Protein AF-A0A0F9XS37-F1 (afdb_monomer)

Structure (mmCIF, N/CA/C/O backbone):
data_AF-A0A0F9XS37-F1
#
_entry.id   AF-A0A0F9XS37-F1
#
loop_
_atom_site.group_PDB
_atom_site.id
_atom_site.type_symbol
_atom_site.label_atom_id
_atom_site.label_alt_id
_atom_site.label_comp_id
_atom_site.label_asym_id
_atom_site.label_entity_id
_atom_site.label_seq_id
_atom_site.pdbx_PDB_ins_code
_atom_site.Cartn_x
_atom_site.Cartn_y
_atom_site.Cartn_z
_atom_site.occupancy
_atom_site.B_iso_or_equiv
_atom_site.auth_seq_id
_atom_site.auth_comp_id
_atom_site.auth_asym_id
_atom_site.auth_atom_id
_atom_site.pdbx_PDB_model_num
ATOM 1 N N . MET A 1 1 ? 3.267 16.036 19.646 1.00 38.34 1 MET A N 1
ATOM 2 C CA . MET A 1 1 ? 2.159 15.402 20.400 1.00 38.34 1 MET A CA 1
ATOM 3 C C . MET A 1 1 ? 0.759 15.553 19.759 1.00 38.34 1 MET A C 1
ATOM 5 O O . MET A 1 1 ? -0.202 15.099 20.354 1.00 38.34 1 MET A O 1
ATOM 9 N N . GLY A 1 2 ? 0.584 16.111 18.543 1.00 35.53 2 GLY A N 1
ATOM 10 C CA . GLY A 1 2 ? -0.764 16.444 18.017 1.00 35.53 2 GLY A CA 1
ATOM 11 C C . GLY A 1 2 ? -1.475 15.431 17.095 1.00 35.53 2 GLY A C 1
ATOM 12 O O . GLY A 1 2 ? -2.675 15.562 16.859 1.00 35.53 2 GLY A O 1
ATOM 13 N N . VAL A 1 3 ? -0.784 14.423 16.550 1.00 45.16 3 VAL A N 1
ATOM 14 C CA . VAL A 1 3 ? -1.334 13.601 15.444 1.00 45.16 3 VAL A CA 1
ATOM 15 C C . VAL A 1 3 ? -2.167 12.414 15.939 1.00 45.16 3 VAL A C 1
ATOM 17 O O . VAL A 1 3 ? -3.213 12.127 15.367 1.00 45.16 3 VAL A O 1
ATOM 20 N N . PHE A 1 4 ? -1.775 11.783 17.049 1.00 41.78 4 PHE A N 1
ATOM 21 C CA . PHE A 1 4 ? -2.550 10.701 17.670 1.00 41.78 4 PHE A CA 1
ATOM 22 C C . PHE A 1 4 ? -3.883 11.214 18.226 1.00 41.78 4 PHE A C 1
ATOM 24 O O . PHE A 1 4 ? -4.918 10.607 17.989 1.00 41.78 4 PHE A O 1
ATOM 31 N N . GLN A 1 5 ? -3.890 12.401 18.847 1.00 48.78 5 GLN A N 1
ATOM 32 C CA . GLN A 1 5 ? -5.124 13.090 19.236 1.00 48.78 5 GLN A CA 1
ATOM 33 C C . GLN A 1 5 ? -5.998 13.481 18.040 1.00 48.78 5 GLN A C 1
ATOM 35 O O . GLN A 1 5 ? -7.218 13.515 18.186 1.00 48.78 5 GLN A O 1
ATOM 40 N N . SER A 1 6 ? -5.405 13.791 16.882 1.00 50.59 6 SER A N 1
ATOM 41 C CA . SER A 1 6 ? -6.156 14.110 15.660 1.00 50.59 6 SER A CA 1
ATOM 42 C C . SER A 1 6 ? -6.779 12.852 15.052 1.00 50.59 6 SER A C 1
ATOM 44 O O . SER A 1 6 ? -7.965 12.869 14.738 1.00 50.59 6 SER A O 1
ATOM 46 N N . CYS A 1 7 ? -6.041 11.734 15.015 1.00 44.94 7 CYS A N 1
ATOM 47 C CA . CYS A 1 7 ? -6.590 10.417 14.688 1.00 44.94 7 CYS A CA 1
ATOM 48 C C . CYS A 1 7 ? -7.682 10.009 15.686 1.00 44.94 7 CYS A C 1
ATOM 50 O O . CYS A 1 7 ? -8.782 9.704 15.264 1.00 44.94 7 CYS A O 1
ATOM 52 N N . LEU A 1 8 ? -7.461 10.092 17.001 1.00 50.53 8 LEU A N 1
ATOM 53 C CA . LEU A 1 8 ? -8.461 9.745 18.023 1.00 50.53 8 LEU A CA 1
ATOM 54 C C . LEU A 1 8 ? -9.702 10.654 17.994 1.00 50.53 8 LEU A C 1
ATOM 56 O O . LEU A 1 8 ? -10.812 10.180 18.233 1.00 50.53 8 LEU A O 1
ATOM 60 N N . ARG A 1 9 ? -9.556 11.949 17.680 1.00 52.59 9 ARG A N 1
ATOM 61 C CA . ARG A 1 9 ? -10.698 12.858 17.463 1.00 52.59 9 ARG A CA 1
ATOM 62 C C . ARG A 1 9 ? -11.466 12.518 16.188 1.00 52.59 9 ARG A C 1
ATOM 64 O O . ARG A 1 9 ? -12.693 12.565 16.208 1.00 52.59 9 ARG A O 1
ATOM 71 N N . TYR A 1 10 ? -10.767 12.156 15.117 1.00 47.97 10 TYR A N 1
ATOM 72 C CA . TYR A 1 10 ? -11.376 11.687 13.874 1.00 47.97 10 TYR A CA 1
ATOM 73 C C . TYR A 1 10 ? -12.087 10.333 14.069 1.00 47.97 10 TYR A C 1
ATOM 75 O O . TYR A 1 10 ? -13.234 10.186 13.663 1.00 47.97 10 TYR A O 1
ATOM 83 N N . LEU A 1 11 ? -11.487 9.407 14.826 1.00 49.97 11 LEU A N 1
ATOM 84 C CA . LEU A 1 11 ? -12.071 8.125 15.243 1.00 49.97 11 LEU A CA 1
ATOM 85 C C . LEU A 1 11 ? -13.338 8.309 16.084 1.00 49.97 11 LEU A C 1
ATOM 87 O O . LEU A 1 11 ? -14.344 7.651 15.837 1.00 49.97 11 LEU A O 1
ATOM 91 N N . ARG A 1 12 ? -13.332 9.257 17.033 1.00 53.41 12 ARG A N 1
ATOM 92 C CA . ARG A 1 12 ? -14.534 9.622 17.801 1.00 53.41 12 ARG A CA 1
ATOM 93 C C . ARG A 1 12 ? -15.651 10.207 16.935 1.00 53.41 12 ARG A C 1
ATOM 95 O O . ARG A 1 12 ? -16.796 10.086 17.341 1.00 53.41 12 ARG A O 1
ATOM 102 N N . ARG A 1 13 ? -15.344 10.838 15.794 1.00 52.34 13 ARG A N 1
ATOM 103 C CA . ARG A 1 13 ? -16.352 11.360 14.852 1.00 52.34 13 ARG A CA 1
ATOM 104 C C . ARG A 1 13 ? -16.880 10.281 13.907 1.00 52.34 13 ARG A C 1
ATOM 106 O O . ARG A 1 13 ? -18.086 10.196 13.732 1.00 52.34 13 ARG A O 1
ATOM 113 N N . LEU A 1 14 ? -16.006 9.438 13.354 1.00 46.34 14 LEU A N 1
ATOM 114 C CA . LEU A 1 14 ? -16.403 8.347 12.453 1.00 46.34 14 LEU A CA 1
ATOM 115 C C . LEU A 1 14 ? -17.244 7.269 13.146 1.00 46.34 14 LEU A C 1
ATOM 117 O O . LEU A 1 14 ? -18.126 6.694 12.523 1.00 46.34 14 LEU A O 1
ATOM 121 N N . LEU A 1 15 ? -16.983 7.004 14.428 1.00 48.31 15 LEU A N 1
ATOM 122 C CA . LEU A 1 15 ? -17.677 5.967 15.203 1.00 48.31 15 LEU A CA 1
ATOM 123 C C . LEU A 1 15 ? -18.696 6.547 16.200 1.00 48.31 15 LEU A C 1
ATOM 125 O O . LEU A 1 15 ? -19.290 5.804 16.973 1.00 48.31 15 LEU A O 1
ATOM 129 N N . GLY A 1 16 ? -18.867 7.875 16.228 1.00 41.34 16 GLY A N 1
ATOM 130 C CA . GLY A 1 16 ? -19.674 8.586 17.228 1.00 41.34 16 GLY A CA 1
ATOM 131 C C . GLY A 1 16 ? -20.974 9.213 16.729 1.00 41.34 16 GLY A C 1
ATOM 132 O O . GLY A 1 16 ? -21.721 9.715 17.562 1.00 41.34 16 GLY A O 1
ATOM 133 N N . ASN A 1 17 ? -21.275 9.169 15.428 1.00 42.25 17 ASN A N 1
ATOM 134 C CA . ASN A 1 17 ? -22.532 9.689 14.871 1.00 42.25 17 ASN A CA 1
ATOM 135 C C . ASN A 1 17 ? -23.600 8.588 14.747 1.00 42.25 17 ASN A C 1
ATOM 137 O O . ASN A 1 17 ? -24.190 8.384 13.691 1.00 42.25 17 ASN A O 1
ATOM 141 N N . GLY A 1 18 ? -23.825 7.849 15.834 1.00 42.81 18 GLY A N 1
ATOM 142 C CA . GLY A 1 18 ? -25.088 7.143 16.019 1.00 42.81 18 GLY A CA 1
ATOM 143 C C . GLY A 1 18 ? -26.105 8.165 16.498 1.00 42.81 18 GLY A C 1
ATOM 144 O O . GLY A 1 18 ? -26.125 8.491 17.684 1.00 42.81 18 GLY A O 1
ATOM 145 N N . ASP A 1 19 ? -26.861 8.729 15.559 1.00 42.00 19 ASP A N 1
ATOM 146 C CA . ASP A 1 19 ? -27.941 9.663 15.839 1.00 42.00 19 ASP A CA 1
ATOM 147 C C . ASP A 1 19 ? -28.918 9.078 16.862 1.00 42.00 19 ASP A C 1
ATOM 149 O O . ASP A 1 19 ? -29.233 7.886 16.857 1.00 42.00 19 ASP A O 1
ATOM 153 N N . ASN A 1 20 ? -29.389 9.953 17.748 1.00 46.09 20 ASN A N 1
ATOM 154 C CA . ASN A 1 20 ? -30.433 9.688 18.726 1.00 46.09 20 ASN A CA 1
ATOM 155 C C . ASN A 1 20 ? -31.746 9.335 18.005 1.00 46.09 20 ASN A C 1
ATOM 157 O O . ASN A 1 20 ? -32.618 10.184 17.837 1.00 46.09 20 ASN A O 1
ATOM 161 N N . ALA A 1 21 ? -31.895 8.087 17.570 1.00 44.72 21 ALA A N 1
ATOM 162 C CA . ALA A 1 21 ? -33.174 7.546 17.146 1.00 44.72 21 ALA A CA 1
ATOM 163 C C . ALA A 1 21 ? -33.947 7.115 18.395 1.00 44.72 21 ALA A C 1
ATOM 165 O O . ALA A 1 21 ? -33.743 6.045 18.964 1.00 44.72 21 ALA A O 1
ATOM 166 N N . SER A 1 22 ? -34.831 8.000 18.837 1.00 63.38 22 SER A N 1
ATOM 167 C CA . SER A 1 22 ? -35.967 7.661 19.679 1.00 63.38 22 SER A CA 1
ATOM 168 C C . SER A 1 22 ? -36.797 6.569 19.000 1.00 63.38 22 SER A C 1
ATOM 170 O O . SER A 1 22 ? -37.423 6.838 17.978 1.00 63.38 22 SER A O 1
ATOM 172 N N . ASN A 1 23 ? -36.831 5.365 19.564 1.00 44.03 23 ASN A N 1
ATOM 173 C CA . ASN A 1 23 ? -38.051 4.567 19.586 1.00 44.03 23 ASN A CA 1
ATOM 174 C C . ASN A 1 23 ? -37.959 3.466 20.639 1.00 44.03 23 ASN A C 1
ATOM 176 O O . ASN A 1 23 ? -37.010 2.691 20.699 1.00 44.03 23 ASN A O 1
ATOM 180 N N . SER A 1 24 ? -38.975 3.470 21.489 1.00 56.69 24 SER A N 1
ATOM 181 C CA . SER A 1 24 ? -39.314 2.451 22.461 1.00 56.69 24 SER A CA 1
ATOM 182 C C . SER A 1 24 ? -39.563 1.121 21.760 1.00 56.69 24 SER A C 1
ATOM 184 O O . SER A 1 24 ? -40.621 0.932 21.168 1.00 56.69 24 SER A O 1
ATOM 186 N N . ASP A 1 25 ? -38.618 0.200 21.861 1.00 45.84 25 ASP A N 1
ATOM 187 C CA . ASP A 1 25 ? -38.928 -1.217 21.764 1.00 45.84 25 ASP A CA 1
ATOM 188 C C . ASP A 1 25 ? -37.931 -2.000 22.617 1.00 45.84 25 ASP A C 1
ATOM 190 O O . ASP A 1 25 ? -36.812 -1.546 22.864 1.00 45.84 25 ASP A O 1
ATOM 194 N N . VAL A 1 26 ? -38.406 -3.103 23.178 1.00 51.78 26 VAL A N 1
ATOM 195 C CA . VAL A 1 26 ? -37.824 -3.858 24.295 1.00 51.78 26 VAL A CA 1
ATOM 196 C C . VAL A 1 26 ? -36.295 -3.962 24.210 1.00 51.78 26 VAL A C 1
ATOM 198 O O . VAL A 1 26 ? -35.733 -4.509 23.268 1.00 51.78 26 VAL A O 1
ATOM 201 N N . ASN A 1 27 ? -35.632 -3.410 25.229 1.00 53.12 27 ASN A N 1
ATOM 202 C CA . ASN A 1 27 ? -34.182 -3.311 25.377 1.00 53.12 27 ASN A CA 1
ATOM 203 C C . ASN A 1 27 ? -33.572 -4.707 25.620 1.00 53.12 27 ASN A C 1
ATOM 205 O O . ASN A 1 27 ? -33.159 -5.028 26.736 1.00 53.12 27 ASN A O 1
ATOM 209 N N . GLU A 1 28 ? -33.552 -5.564 24.596 1.00 61.41 28 GLU A N 1
ATOM 210 C CA . GLU A 1 28 ? -32.712 -6.758 24.578 1.00 61.41 28 GLU A CA 1
ATOM 211 C C . GLU A 1 28 ? -31.256 -6.289 24.601 1.00 61.41 28 GLU A C 1
ATOM 213 O O . GLU A 1 28 ? -30.628 -6.026 23.573 1.00 61.41 28 GLU A O 1
ATOM 218 N N . MET A 1 29 ? -30.710 -6.128 25.810 1.00 66.50 29 MET A N 1
ATOM 219 C CA . MET A 1 29 ? -29.283 -5.907 25.989 1.00 66.50 29 MET A CA 1
ATOM 220 C C . MET A 1 29 ? -28.551 -7.036 25.274 1.00 66.50 29 MET A C 1
ATOM 222 O O . MET A 1 29 ? -28.687 -8.200 25.655 1.00 66.50 29 MET A O 1
ATOM 226 N N . HIS A 1 30 ? -27.774 -6.678 24.250 1.00 74.44 30 HIS A N 1
ATOM 227 C CA . HIS A 1 30 ? 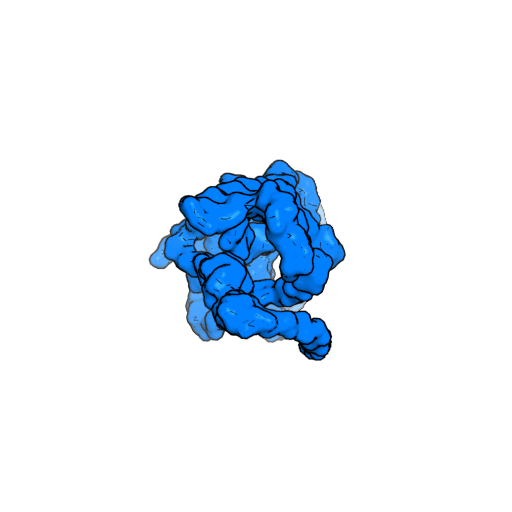-26.957 -7.612 23.484 1.00 74.44 30 HIS A CA 1
ATOM 228 C C . HIS A 1 30 ? -26.226 -8.568 24.453 1.00 74.44 30 HIS A C 1
ATOM 230 O O . HIS A 1 30 ? -25.595 -8.069 25.390 1.00 74.44 30 HIS A O 1
ATOM 236 N N . PRO A 1 31 ? -26.268 -9.904 24.259 1.00 82.12 31 PRO A N 1
ATOM 237 C CA . PRO A 1 31 ? -25.787 -10.891 25.241 1.00 82.12 31 PRO A CA 1
ATOM 238 C C . PRO A 1 31 ? -24.362 -10.637 25.748 1.00 82.12 31 PRO A C 1
ATOM 240 O O . PRO A 1 31 ? -24.026 -10.929 26.891 1.00 82.12 31 PRO A O 1
ATOM 243 N N . LEU A 1 32 ? -23.533 -10.016 24.908 1.00 76.06 32 LEU A N 1
ATOM 244 C CA . LEU A 1 32 ? -22.177 -9.583 25.244 1.00 76.06 32 LEU A CA 1
ATOM 245 C C . LEU A 1 32 ? -22.107 -8.621 26.451 1.00 76.06 32 LEU A C 1
ATOM 247 O O . LEU A 1 32 ? -21.147 -8.685 27.209 1.00 76.06 32 LEU A O 1
ATOM 251 N N . TYR A 1 33 ? -23.109 -7.756 26.648 1.00 75.38 33 TYR A N 1
ATOM 252 C CA . TYR A 1 33 ? -23.199 -6.834 27.791 1.00 75.38 33 TYR A CA 1
ATOM 253 C C . TYR A 1 33 ? -23.816 -7.471 29.040 1.00 75.38 33 TYR A C 1
ATOM 255 O O . TYR A 1 33 ? -23.772 -6.866 30.106 1.00 75.38 33 TYR A O 1
ATOM 263 N N . GLN A 1 34 ? -24.376 -8.677 28.924 1.00 84.81 34 GLN A N 1
ATOM 264 C CA . GLN A 1 34 ? -24.866 -9.451 30.068 1.00 84.81 34 GLN A CA 1
ATOM 265 C C . GLN A 1 34 ? -23.739 -10.260 30.730 1.00 84.81 34 GLN A C 1
ATOM 267 O O . GLN A 1 34 ? -23.925 -10.822 31.808 1.00 84.81 34 GLN A O 1
ATOM 272 N N . LEU A 1 35 ? -22.562 -10.326 30.095 1.00 85.25 35 LEU A N 1
ATOM 273 C CA . LEU A 1 35 ? -21.395 -10.982 30.667 1.00 85.25 35 LEU A CA 1
ATOM 274 C C . LEU A 1 35 ? -20.846 -10.167 31.849 1.00 85.25 35 LEU A C 1
ATOM 276 O O . LEU A 1 35 ? -20.655 -8.955 31.716 1.00 85.25 35 LEU A O 1
ATOM 280 N N . PRO A 1 36 ? -20.505 -10.824 32.973 1.00 87.38 36 PRO A N 1
ATOM 281 C CA . PRO A 1 36 ? -19.719 -10.205 34.027 1.00 87.38 36 PRO A CA 1
ATOM 282 C C . PRO A 1 36 ? -18.440 -9.559 33.460 1.00 87.38 36 PRO A C 1
ATOM 284 O O . PRO A 1 36 ? -17.791 -10.159 32.587 1.00 87.38 36 PRO A O 1
ATOM 287 N N . PRO A 1 37 ? -18.041 -8.366 33.940 1.00 82.19 37 PRO A N 1
ATOM 288 C CA . PRO A 1 37 ? -16.852 -7.660 33.458 1.00 82.19 37 PRO A CA 1
ATOM 289 C C . PRO A 1 37 ? -15.573 -8.511 33.466 1.00 82.19 37 PRO A C 1
ATOM 291 O O . PRO A 1 37 ? -14.698 -8.328 32.618 1.00 82.19 37 PRO A O 1
ATOM 294 N N . GLU A 1 38 ? -15.464 -9.465 34.391 1.00 86.81 38 GLU A N 1
ATOM 295 C CA . GLU A 1 38 ? -14.332 -10.383 34.527 1.00 86.81 38 GLU A CA 1
ATOM 296 C C . GLU A 1 38 ? -14.222 -11.322 33.322 1.00 86.81 38 GLU A C 1
ATOM 298 O O . GLU A 1 38 ? -13.142 -11.451 32.740 1.00 86.81 38 GLU A O 1
ATOM 303 N N . LEU A 1 39 ? -15.339 -11.927 32.898 1.00 89.50 39 LEU A N 1
ATOM 304 C CA . LEU A 1 39 ? -15.378 -12.788 31.711 1.00 89.50 39 LEU A CA 1
ATOM 305 C C . LEU A 1 39 ? -15.097 -11.977 30.451 1.00 89.50 39 LEU A C 1
ATOM 307 O O . LEU A 1 39 ? -14.361 -12.418 29.567 1.00 89.50 39 LEU A O 1
ATOM 311 N N . PHE A 1 40 ? -15.629 -10.759 30.399 1.00 84.81 40 PHE A N 1
ATOM 312 C CA . PHE A 1 40 ? -15.399 -9.862 29.282 1.00 84.81 40 PHE A CA 1
ATOM 313 C C . PHE A 1 40 ? -13.911 -9.505 29.130 1.00 84.81 40 PHE A C 1
ATOM 315 O O . PHE A 1 40 ? -13.343 -9.580 28.038 1.00 84.81 40 PHE A O 1
ATOM 322 N N . ARG A 1 41 ? -13.236 -9.224 30.249 1.00 84.69 41 ARG A N 1
ATOM 323 C CA . ARG A 1 41 ? -11.790 -8.985 30.287 1.00 84.69 41 ARG A CA 1
ATOM 324 C C . ARG A 1 41 ? -10.979 -10.228 29.915 1.00 84.69 41 ARG A C 1
ATOM 326 O O . ARG A 1 41 ? -9.966 -10.098 29.233 1.00 84.69 41 ARG A O 1
ATOM 333 N N . MET A 1 42 ? -11.414 -11.427 30.313 1.00 89.62 42 MET A N 1
ATOM 334 C CA . MET A 1 42 ? -10.771 -12.681 29.894 1.00 89.62 42 MET A CA 1
ATOM 335 C C . MET A 1 42 ? -10.823 -12.873 28.378 1.00 89.62 42 MET A C 1
ATOM 337 O O . MET A 1 42 ? -9.817 -13.284 27.804 1.00 89.62 42 MET A O 1
ATOM 341 N N . ILE A 1 43 ? -11.955 -12.554 27.740 1.00 89.75 43 ILE A N 1
ATOM 342 C CA . ILE A 1 43 ? -12.105 -12.612 26.280 1.00 89.75 43 ILE A CA 1
ATOM 343 C C . ILE A 1 43 ? -11.177 -11.592 25.620 1.00 89.75 43 ILE A C 1
ATOM 345 O O . ILE A 1 43 ? -10.379 -11.974 24.769 1.00 89.75 43 ILE A O 1
ATOM 349 N N . ILE A 1 44 ? -11.219 -10.324 26.050 1.00 89.19 44 ILE A N 1
ATOM 350 C CA . ILE A 1 44 ? -10.364 -9.264 25.493 1.00 89.19 44 ILE A CA 1
ATOM 351 C C . ILE A 1 44 ? -8.878 -9.624 25.590 1.00 89.19 44 ILE A C 1
ATOM 353 O O . ILE A 1 44 ? -8.144 -9.455 24.625 1.00 89.19 44 ILE A O 1
ATOM 357 N N . ASN A 1 45 ? -8.431 -10.196 26.709 1.00 88.25 45 ASN A N 1
ATOM 358 C CA . ASN A 1 45 ? -7.032 -10.591 26.894 1.00 88.25 45 ASN A CA 1
ATOM 359 C C . ASN A 1 45 ? -6.557 -11.711 25.942 1.00 88.25 45 ASN A C 1
ATOM 361 O O . ASN A 1 45 ? -5.371 -12.041 25.943 1.00 88.25 45 ASN A O 1
ATOM 365 N N . LYS A 1 46 ? -7.460 -12.341 25.178 1.00 91.88 46 LYS A N 1
ATOM 366 C CA . LYS A 1 46 ? -7.134 -13.327 24.133 1.00 91.88 46 LYS A CA 1
ATOM 367 C C . LYS A 1 46 ? -7.122 -12.738 22.727 1.00 91.88 46 LYS A C 1
ATOM 369 O O . LYS A 1 46 ? -6.752 -13.443 21.794 1.00 91.88 46 LYS A O 1
ATOM 374 N N . VAL A 1 47 ? -7.541 -11.489 22.583 1.00 90.44 47 VAL A N 1
ATOM 375 C CA . VAL A 1 47 ? -7.602 -10.781 21.311 1.00 90.44 47 VAL A CA 1
ATOM 376 C C . VAL A 1 47 ? -6.253 -10.110 21.049 1.00 90.44 47 VAL A C 1
ATOM 378 O O . VAL A 1 47 ? -5.583 -9.647 21.975 1.00 90.44 47 VAL A O 1
ATOM 381 N N . ASP A 1 48 ? -5.834 -10.062 19.786 1.00 88.31 48 ASP A N 1
ATOM 382 C CA . ASP A 1 48 ? -4.606 -9.369 19.411 1.00 88.31 48 ASP A CA 1
ATOM 383 C C . ASP A 1 48 ? -4.714 -7.866 19.703 1.00 88.31 48 ASP A C 1
ATOM 385 O O . ASP A 1 48 ? -5.782 -7.262 19.616 1.00 88.31 48 ASP A O 1
ATOM 389 N N . LEU A 1 49 ? -3.582 -7.214 19.978 1.00 89.06 49 LEU A N 1
ATOM 390 C CA . LEU A 1 49 ? -3.555 -5.805 20.395 1.00 89.06 49 LEU A CA 1
ATOM 391 C C . LEU A 1 49 ? -4.274 -4.853 19.416 1.00 89.06 49 LEU A C 1
ATOM 393 O O . LEU A 1 49 ? -4.884 -3.869 19.832 1.00 89.06 49 LEU A O 1
ATOM 397 N N . HIS A 1 50 ? -4.189 -5.129 18.112 1.00 87.12 50 HIS A N 1
ATOM 398 C CA . HIS A 1 50 ? -4.838 -4.322 17.074 1.00 87.12 50 HIS A CA 1
ATOM 399 C C . HIS A 1 50 ? -6.361 -4.506 17.053 1.00 87.12 50 HIS A C 1
ATOM 401 O O . HIS A 1 50 ? -7.091 -3.527 16.885 1.00 87.12 50 HIS A O 1
ATOM 407 N N . ASP A 1 51 ? -6.832 -5.730 17.277 1.00 87.00 51 ASP A N 1
ATOM 408 C CA . ASP A 1 51 ? -8.250 -6.059 17.370 1.00 87.00 51 ASP A CA 1
ATOM 409 C C . ASP A 1 51 ? -8.847 -5.514 18.672 1.00 87.00 51 ASP A C 1
ATOM 411 O O . ASP A 1 51 ? -9.930 -4.936 18.657 1.00 87.00 51 ASP A O 1
ATOM 415 N N . GLU A 1 52 ? -8.118 -5.580 19.790 1.00 90.31 52 GLU A N 1
ATOM 416 C CA . GLU A 1 52 ? -8.530 -4.937 21.042 1.00 90.31 52 GLU A CA 1
ATOM 417 C C . GLU A 1 52 ? -8.633 -3.415 20.877 1.00 90.31 52 GLU A C 1
ATOM 419 O O . GLU A 1 52 ? -9.612 -2.801 21.314 1.00 90.31 52 GLU A O 1
ATOM 424 N N . PHE A 1 53 ? -7.669 -2.791 20.187 1.00 90.62 53 PHE A N 1
ATOM 425 C CA . PHE A 1 53 ? -7.775 -1.377 19.841 1.00 90.62 53 PHE A CA 1
ATOM 426 C C . PHE A 1 53 ? -9.038 -1.121 19.018 1.00 90.62 53 PHE A C 1
ATOM 428 O O . PHE A 1 53 ? -9.805 -0.227 19.375 1.00 90.62 53 PHE A O 1
ATOM 435 N N . ALA A 1 54 ? -9.288 -1.895 17.959 1.00 86.94 54 ALA A N 1
ATOM 436 C CA . ALA A 1 54 ? -10.472 -1.733 17.118 1.00 86.94 54 ALA A CA 1
ATOM 437 C C . ALA A 1 54 ? -11.773 -1.874 17.929 1.00 86.94 54 ALA A C 1
ATOM 439 O O . ALA A 1 54 ? -12.642 -1.006 17.838 1.00 86.94 54 ALA A O 1
ATOM 440 N N . LEU A 1 55 ? -11.869 -2.884 18.800 1.00 86.75 55 LEU A N 1
ATOM 441 C CA . LEU A 1 55 ? -12.997 -3.096 19.715 1.00 86.75 55 LEU A CA 1
ATOM 442 C C . LEU A 1 55 ? -13.197 -1.913 20.670 1.00 86.75 55 LEU A C 1
ATOM 444 O O . LEU A 1 55 ? -14.325 -1.470 20.879 1.00 86.75 55 LEU A O 1
ATOM 448 N N . SER A 1 56 ? -12.120 -1.330 21.201 1.00 89.56 56 SER A N 1
ATOM 449 C CA . SER A 1 56 ? -12.205 -0.147 22.075 1.00 89.56 56 SER A CA 1
ATOM 450 C C . SER A 1 56 ? -12.813 1.083 21.381 1.00 89.56 56 SER A C 1
ATOM 452 O O . SER A 1 56 ? -13.243 2.040 22.039 1.00 89.56 56 SER A O 1
ATOM 454 N N . GLN A 1 57 ? -12.839 1.089 20.046 1.00 85.44 57 GLN A N 1
ATOM 455 C CA . GLN A 1 57 ? -13.411 2.179 19.272 1.00 85.44 57 GLN A CA 1
ATOM 456 C C . GLN A 1 57 ? -14.903 1.986 18.961 1.00 85.44 57 GLN A C 1
ATOM 458 O O . GLN A 1 57 ? -15.566 2.987 18.699 1.00 85.44 57 GLN A O 1
ATOM 463 N N . THR A 1 58 ? -15.459 0.771 19.048 1.00 83.62 58 THR A N 1
ATOM 464 C CA . THR A 1 58 ? -16.846 0.496 18.622 1.00 83.62 58 THR A CA 1
ATOM 465 C C . THR A 1 58 ? -17.911 0.893 19.649 1.00 83.62 58 THR A C 1
ATOM 467 O O . THR A 1 58 ? -19.017 1.249 19.258 1.00 83.62 58 THR A O 1
ATOM 470 N N . SER A 1 59 ? -17.617 0.879 20.959 1.00 85.00 59 SER A N 1
ATOM 471 C CA . SER A 1 59 ? -18.570 1.337 21.987 1.00 85.00 59 SER A CA 1
ATOM 472 C C . SER A 1 59 ? -17.897 1.912 23.236 1.00 85.00 59 SER A C 1
ATOM 474 O O . SER A 1 59 ? -16.718 1.669 23.499 1.00 85.00 59 SER A O 1
ATOM 476 N N . ARG A 1 60 ? -18.657 2.670 24.041 1.00 83.88 60 ARG A N 1
ATOM 477 C CA . ARG A 1 60 ? -18.171 3.218 25.323 1.00 83.88 60 ARG A CA 1
ATOM 478 C C . ARG A 1 60 ? -17.836 2.112 26.328 1.00 83.88 60 ARG A C 1
ATOM 480 O O . ARG A 1 60 ? -16.760 2.156 26.905 1.00 83.88 60 ARG A O 1
ATOM 487 N N . GLY A 1 61 ? -18.691 1.094 26.459 1.00 82.69 61 GLY A N 1
ATOM 488 C CA . GLY A 1 61 ? -18.443 -0.031 27.368 1.00 82.69 61 GLY A CA 1
ATOM 489 C C . GLY A 1 61 ? -17.177 -0.813 27.007 1.00 82.69 61 GLY A C 1
ATOM 490 O O . GLY A 1 61 ? -16.339 -1.068 27.866 1.00 82.69 61 GLY A O 1
ATOM 491 N N . LEU A 1 62 ? -16.970 -1.104 25.717 1.00 83.94 62 LEU A N 1
ATOM 492 C CA . LEU A 1 62 ? -15.748 -1.770 25.246 1.00 83.94 62 LEU A CA 1
ATOM 493 C C . LEU A 1 62 ? -14.503 -0.915 25.464 1.00 83.94 62 LEU A C 1
ATOM 495 O O . LEU A 1 62 ? -13.449 -1.434 25.829 1.00 83.94 62 LEU A O 1
ATOM 499 N N . ARG A 1 63 ? -14.626 0.402 25.290 1.00 87.12 63 ARG A N 1
ATOM 500 C CA . ARG A 1 63 ? -13.560 1.353 25.607 1.00 87.12 63 ARG A CA 1
ATOM 501 C C . ARG A 1 63 ? -13.220 1.364 27.090 1.00 87.12 63 ARG A C 1
ATOM 503 O O . ARG A 1 63 ? -12.045 1.466 27.425 1.00 87.12 63 ARG A O 1
ATOM 510 N N . ASP A 1 64 ? -14.229 1.279 27.951 1.00 84.25 64 ASP A N 1
ATOM 511 C CA . ASP A 1 64 ? -14.057 1.288 29.399 1.00 84.25 64 ASP A CA 1
ATOM 512 C C . ASP A 1 64 ? -13.369 0.019 29.908 1.00 84.25 64 ASP A C 1
ATOM 514 O O . ASP A 1 64 ? -12.504 0.112 30.779 1.00 84.25 64 ASP A O 1
ATOM 518 N N . VAL A 1 65 ? -13.670 -1.144 29.322 1.00 83.81 65 VAL A N 1
ATOM 519 C CA . VAL A 1 65 ? -12.969 -2.391 29.669 1.00 83.81 65 VAL A CA 1
ATOM 520 C C . VAL A 1 65 ? -11.570 -2.449 29.049 1.00 83.81 65 VAL A C 1
ATOM 522 O O . VAL A 1 65 ? -10.627 -2.888 29.702 1.00 83.81 65 VAL A O 1
ATOM 525 N N . SER A 1 66 ? -11.403 -1.933 27.830 1.00 83.88 66 SER A N 1
ATOM 526 C CA . SER A 1 66 ? -10.116 -1.900 27.114 1.00 83.88 66 SER A CA 1
ATOM 527 C C . SER A 1 66 ? -9.294 -0.646 27.441 1.00 83.88 66 SER A C 1
ATOM 529 O O . SER A 1 66 ? -8.536 -0.173 26.591 1.00 83.88 66 SER A O 1
ATOM 531 N N . ARG A 1 67 ? -9.477 -0.039 28.628 1.00 82.38 67 ARG A N 1
ATOM 532 C CA . ARG A 1 67 ? -8.796 1.201 29.050 1.00 82.38 67 ARG A CA 1
ATOM 533 C C . ARG A 1 67 ? -7.279 1.007 29.069 1.00 82.38 67 ARG A C 1
ATOM 535 O O . ARG A 1 67 ? -6.682 0.690 30.094 1.00 82.38 67 ARG A O 1
ATOM 542 N N . ARG A 1 68 ? -6.657 1.251 27.921 1.00 83.56 68 ARG A N 1
ATOM 543 C CA . ARG A 1 68 ? -5.213 1.250 27.720 1.00 83.56 68 ARG A CA 1
ATOM 544 C C . ARG A 1 68 ? -4.745 2.620 27.275 1.00 83.56 68 ARG A C 1
ATOM 546 O O . ARG A 1 68 ? -5.421 3.335 26.531 1.00 83.56 68 ARG A O 1
ATOM 553 N N . HIS A 1 69 ? -3.529 2.959 27.676 1.00 87.44 69 HIS A N 1
ATOM 554 C CA . HIS A 1 69 ? -2.817 4.096 27.116 1.00 87.44 69 HIS A CA 1
ATOM 555 C C . HIS A 1 69 ? -2.219 3.672 25.774 1.00 87.44 69 HIS A C 1
ATOM 557 O O . HIS A 1 69 ? -1.033 3.380 25.684 1.00 87.44 69 HIS A O 1
ATOM 563 N N . TRP A 1 70 ? -3.050 3.601 24.731 1.00 85.38 70 TRP A N 1
ATOM 564 C CA . TRP A 1 70 ? -2.664 3.066 23.419 1.00 85.38 70 TRP A CA 1
ATOM 565 C C . TRP A 1 70 ? -1.410 3.716 22.829 1.00 85.38 70 TRP A C 1
ATOM 567 O O . TRP A 1 70 ? -0.598 3.033 22.213 1.00 85.38 70 TRP A O 1
ATOM 577 N N . GLU A 1 71 ? -1.212 5.015 23.052 1.00 83.56 71 GLU A N 1
ATOM 578 C CA . GLU A 1 71 ? 0.015 5.719 22.659 1.00 83.56 71 GLU A CA 1
ATOM 579 C C . GLU A 1 71 ? 1.258 5.124 23.331 1.00 83.56 71 GLU A C 1
ATOM 581 O O . GLU A 1 71 ? 2.257 4.858 22.666 1.00 83.56 71 GLU A O 1
ATOM 586 N N . TRP A 1 72 ? 1.175 4.869 24.637 1.00 88.44 72 TRP A N 1
ATOM 587 C CA . TRP A 1 72 ? 2.247 4.254 25.407 1.00 88.44 72 TRP A CA 1
ATOM 588 C C . TRP A 1 72 ? 2.462 2.800 24.982 1.00 88.44 72 TRP A C 1
ATOM 590 O O . TRP A 1 72 ? 3.561 2.459 24.557 1.00 88.44 72 TRP A O 1
ATOM 600 N N . GLU A 1 73 ? 1.414 1.975 24.991 1.00 89.94 73 GLU A N 1
ATOM 601 C CA . GLU A 1 73 ? 1.474 0.553 24.614 1.00 89.94 73 GLU A CA 1
ATOM 602 C C . GLU A 1 73 ? 2.095 0.357 23.226 1.00 89.94 73 GLU A C 1
ATOM 604 O O . GLU A 1 73 ? 3.051 -0.395 23.057 1.00 89.94 73 GLU A O 1
ATOM 609 N N . THR A 1 74 ? 1.617 1.106 22.228 1.00 88.69 74 THR A N 1
ATOM 610 C CA . THR A 1 74 ? 2.146 1.014 20.860 1.00 88.69 74 THR A CA 1
ATOM 611 C C . THR A 1 74 ? 3.578 1.524 20.747 1.00 88.69 74 THR A C 1
ATOM 613 O O . THR A 1 74 ? 4.327 1.031 19.903 1.00 88.69 74 THR A O 1
ATOM 616 N N . SER A 1 75 ? 3.994 2.483 21.583 1.00 87.81 75 SER A N 1
ATOM 617 C CA . SER A 1 75 ? 5.376 2.973 21.608 1.00 87.81 75 SER A CA 1
ATOM 618 C C . SER A 1 75 ? 6.366 1.951 22.170 1.00 87.81 75 SER A C 1
ATOM 620 O O . SER A 1 75 ? 7.510 1.935 21.716 1.00 87.81 75 SER A O 1
ATOM 622 N N . GLN A 1 76 ? 5.912 1.085 23.084 1.00 92.81 76 GLN A N 1
ATOM 623 C CA . GLN A 1 76 ? 6.714 0.026 23.706 1.00 92.81 76 GLN A CA 1
ATOM 624 C C . GLN A 1 76 ? 6.870 -1.215 22.815 1.00 92.81 76 GLN A C 1
ATOM 626 O O . GLN A 1 76 ? 7.730 -2.056 23.070 1.00 92.81 76 GLN A O 1
ATOM 631 N N . LEU A 1 77 ? 6.066 -1.340 21.753 1.00 91.62 77 LEU A N 1
ATOM 632 C CA . LEU A 1 77 ? 6.180 -2.461 20.825 1.00 91.62 77 LEU A CA 1
ATOM 633 C C . LEU A 1 77 ? 7.513 -2.439 20.058 1.00 91.62 77 LEU A C 1
ATOM 635 O O . LEU A 1 77 ? 7.945 -1.376 19.589 1.00 91.62 77 LEU A O 1
ATOM 639 N N . PRO A 1 78 ? 8.113 -3.617 19.801 1.00 92.94 78 PRO A N 1
ATOM 640 C CA . PRO A 1 78 ? 9.184 -3.751 18.825 1.00 92.94 78 PRO A CA 1
ATOM 641 C C . PRO A 1 78 ? 8.771 -3.172 17.468 1.00 92.94 78 PRO A C 1
ATOM 643 O O . PRO A 1 78 ? 7.606 -3.239 17.074 1.00 92.94 78 PRO A O 1
ATOM 646 N N . SER A 1 79 ? 9.732 -2.642 16.706 1.00 88.19 79 SER A N 1
ATOM 647 C CA . SER A 1 79 ? 9.442 -1.932 15.447 1.00 88.19 79 SER A CA 1
ATOM 648 C C . SER A 1 79 ? 8.577 -2.747 14.470 1.00 88.19 79 SER A C 1
ATOM 650 O O . SER A 1 79 ? 7.629 -2.214 13.892 1.00 88.19 79 SER A O 1
ATOM 652 N N . ASN A 1 80 ? 8.848 -4.053 14.340 1.00 88.56 80 ASN A N 1
ATOM 653 C CA . ASN A 1 80 ? 8.076 -4.949 13.474 1.00 88.56 80 ASN A CA 1
ATOM 654 C C . ASN A 1 80 ? 6.624 -5.119 13.940 1.00 88.56 80 ASN A C 1
ATOM 656 O O . ASN A 1 80 ? 5.709 -5.087 13.117 1.00 88.56 80 ASN A O 1
ATOM 660 N N . ASP A 1 81 ? 6.400 -5.272 15.244 1.00 90.69 81 ASP A N 1
ATOM 661 C CA . ASP A 1 81 ? 5.058 -5.475 15.795 1.00 90.69 81 ASP A CA 1
ATOM 662 C C . ASP A 1 81 ? 4.255 -4.181 15.788 1.00 90.69 81 ASP A C 1
ATOM 664 O O . ASP A 1 81 ? 3.065 -4.187 15.484 1.00 90.69 81 ASP A O 1
ATOM 668 N N . ARG A 1 82 ? 4.926 -3.045 15.981 1.00 91.62 82 ARG A N 1
ATOM 669 C CA . ARG A 1 82 ? 4.329 -1.727 15.786 1.00 91.62 82 ARG A CA 1
ATOM 670 C C . ARG A 1 82 ? 3.875 -1.524 14.339 1.00 91.62 82 ARG A C 1
ATOM 672 O O . ARG A 1 82 ? 2.755 -1.077 14.111 1.00 91.62 82 ARG A O 1
ATOM 679 N N . SER A 1 83 ? 4.695 -1.900 13.355 1.00 89.00 83 SER A N 1
ATOM 680 C CA . SER A 1 83 ? 4.299 -1.863 11.940 1.00 89.00 83 SER A CA 1
ATOM 681 C C . SER A 1 83 ? 3.093 -2.764 11.652 1.00 89.00 83 SER A C 1
ATOM 683 O O . SER A 1 83 ? 2.187 -2.347 10.932 1.00 89.00 83 SER A O 1
ATOM 685 N N . ARG A 1 84 ? 3.045 -3.975 12.228 1.00 89.81 84 ARG A N 1
ATOM 686 C CA . ARG A 1 84 ? 1.894 -4.889 12.103 1.00 89.81 84 ARG A CA 1
ATOM 687 C C . ARG A 1 84 ? 0.630 -4.311 12.729 1.00 89.81 84 ARG A C 1
ATOM 689 O O . ARG A 1 84 ? -0.410 -4.336 12.081 1.00 89.81 84 ARG A O 1
ATOM 696 N N . PHE A 1 85 ? 0.737 -3.743 13.930 1.00 92.25 85 PHE A N 1
ATOM 697 C CA . PHE A 1 85 ? -0.367 -3.072 14.614 1.00 92.25 85 PHE A CA 1
ATOM 698 C C . PHE A 1 85 ? -0.975 -1.980 13.729 1.00 92.25 85 PHE A C 1
ATOM 700 O O . PHE A 1 85 ? -2.178 -1.979 13.474 1.00 92.25 85 PHE A O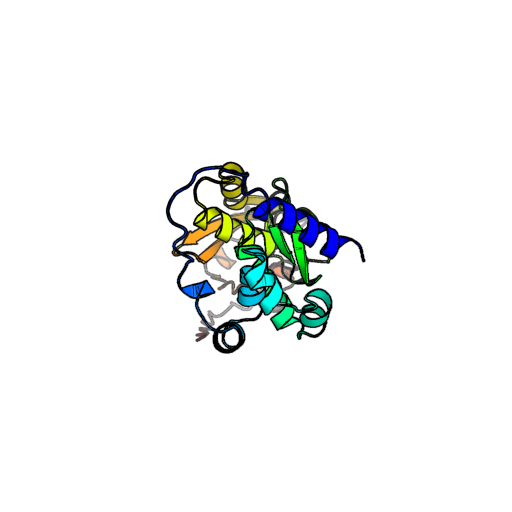 1
ATOM 707 N N . TRP A 1 86 ? -0.139 -1.092 13.182 1.00 91.94 86 TRP A N 1
ATOM 708 C CA . TRP A 1 86 ? -0.618 -0.026 12.305 1.00 91.94 86 TRP A CA 1
ATOM 709 C C . TRP A 1 86 ? -1.167 -0.538 10.982 1.00 91.94 86 TRP A C 1
ATOM 711 O O . TRP A 1 86 ? -2.135 0.031 10.493 1.00 91.94 86 TRP A O 1
ATOM 721 N N . ALA A 1 87 ? -0.591 -1.593 10.402 1.00 90.81 87 ALA A N 1
ATOM 722 C CA . ALA A 1 87 ? -1.105 -2.202 9.177 1.00 90.81 87 ALA A CA 1
ATOM 723 C C . ALA A 1 87 ? -2.492 -2.829 9.387 1.00 90.81 87 ALA A C 1
ATOM 725 O O . ALA A 1 87 ? -3.387 -2.599 8.574 1.00 90.81 87 ALA A O 1
ATOM 726 N N . GLY A 1 88 ? -2.683 -3.562 10.490 1.00 89.81 88 GLY A N 1
ATOM 727 C CA . GLY A 1 88 ? -3.980 -4.117 10.883 1.00 89.81 88 GLY A CA 1
ATOM 728 C C . GLY A 1 88 ? -5.006 -3.018 11.137 1.00 89.81 88 GLY A C 1
ATOM 729 O O . GLY A 1 88 ? -6.125 -3.088 10.638 1.00 89.81 88 GLY A O 1
ATOM 730 N N . LEU A 1 89 ? -4.599 -1.937 11.806 1.00 90.44 89 LEU A N 1
ATOM 731 C CA . LEU A 1 89 ? -5.486 -0.803 12.018 1.00 90.44 89 LEU A CA 1
ATOM 732 C C . LEU A 1 89 ? -5.832 -0.099 10.705 1.00 90.44 89 LEU A C 1
ATOM 734 O O . LEU A 1 89 ? -6.997 0.102 10.396 1.00 90.44 89 LEU A O 1
ATOM 738 N N . ALA A 1 90 ? -4.842 0.216 9.871 1.00 91.69 90 ALA A N 1
ATOM 739 C CA . ALA A 1 90 ? -5.088 0.831 8.576 1.00 91.69 90 ALA A CA 1
ATOM 740 C C . ALA A 1 90 ? -6.016 -0.033 7.714 1.00 91.69 90 ALA A C 1
ATOM 742 O O . ALA A 1 90 ? -6.808 0.515 6.961 1.00 91.69 90 ALA A O 1
ATOM 743 N N . PHE A 1 91 ? -5.977 -1.362 7.821 1.00 87.19 91 PHE A N 1
ATOM 744 C CA . PHE A 1 91 ? -6.886 -2.251 7.095 1.00 87.19 91 PHE A CA 1
ATOM 745 C C . PHE A 1 91 ? -8.373 -2.009 7.408 1.00 87.19 91 PHE A C 1
ATOM 747 O O . PHE A 1 91 ? -9.208 -2.265 6.537 1.00 87.19 91 PHE A O 1
ATOM 754 N N . THR A 1 92 ? -8.722 -1.483 8.585 1.00 85.62 92 THR A N 1
ATOM 755 C CA . THR A 1 92 ? -10.106 -1.113 8.934 1.00 85.62 92 THR A CA 1
ATOM 756 C C . THR A 1 92 ? -10.468 0.322 8.536 1.00 85.62 92 THR A C 1
ATOM 758 O O . THR A 1 92 ? -11.652 0.639 8.456 1.00 85.62 92 THR A O 1
ATOM 761 N N . PHE A 1 93 ? -9.485 1.166 8.195 1.00 87.06 93 PHE A N 1
ATOM 762 C CA . PHE A 1 93 ? -9.706 2.541 7.732 1.00 87.06 93 PHE A CA 1
ATOM 763 C C . PHE A 1 93 ? -9.573 2.662 6.208 1.00 87.06 93 PHE A C 1
ATOM 765 O O . PHE A 1 93 ? -8.457 2.525 5.692 1.00 87.06 93 PHE A O 1
ATOM 772 N N . PRO A 1 94 ? -10.667 2.948 5.473 1.00 86.00 94 PRO A N 1
ATOM 773 C CA . PRO A 1 94 ? -10.628 3.081 4.016 1.00 86.00 94 PRO A CA 1
ATOM 774 C C . PRO A 1 94 ? -9.621 4.125 3.546 1.00 86.00 94 PRO A C 1
ATOM 776 O O . PRO A 1 94 ? -8.770 3.815 2.720 1.00 86.00 94 PRO A O 1
ATOM 779 N N . ASP A 1 95 ? -9.665 5.314 4.147 1.00 92.06 95 ASP A N 1
ATOM 780 C CA . ASP A 1 95 ? -8.973 6.503 3.637 1.00 92.06 95 ASP A CA 1
ATOM 781 C C . ASP A 1 95 ? -7.580 6.706 4.242 1.00 92.06 95 ASP A C 1
ATOM 783 O O . ASP A 1 95 ? -7.046 7.812 4.236 1.00 92.06 95 ASP A O 1
ATOM 787 N N . HIS A 1 96 ? -6.998 5.658 4.829 1.00 94.25 96 HIS A N 1
ATOM 788 C CA . HIS A 1 96 ? -5.691 5.727 5.483 1.00 94.25 96 HIS A CA 1
ATOM 789 C C . HIS A 1 96 ? -4.769 4.594 5.033 1.00 94.25 96 HIS A C 1
ATOM 791 O O . HIS A 1 96 ? -5.218 3.589 4.500 1.00 94.25 96 HIS A O 1
ATOM 797 N N . TRP A 1 97 ? -3.470 4.693 5.277 1.00 94.94 97 TRP A N 1
ATOM 798 C CA . TRP A 1 97 ? -2.507 3.607 5.078 1.00 94.94 97 TRP A CA 1
ATOM 799 C C . TRP A 1 97 ? -1.445 3.631 6.176 1.00 94.94 97 TRP A C 1
ATOM 801 O O . TRP A 1 97 ? -1.218 4.664 6.804 1.00 94.94 97 TRP A O 1
ATOM 811 N N . ALA A 1 98 ? -0.803 2.490 6.434 1.00 94.44 98 ALA A N 1
ATOM 812 C CA . ALA A 1 98 ? 0.201 2.373 7.485 1.00 94.44 98 ALA A CA 1
ATOM 813 C C . ALA A 1 98 ? 1.610 2.578 6.930 1.00 94.44 98 ALA A C 1
ATOM 815 O O . ALA A 1 98 ? 2.066 1.828 6.058 1.00 94.44 98 ALA A O 1
ATOM 816 N N . CYS A 1 99 ? 2.327 3.560 7.471 1.00 93.00 99 CYS A N 1
ATOM 817 C CA . CYS A 1 99 ? 3.712 3.801 7.109 1.00 93.00 99 CYS A CA 1
ATOM 818 C C . CYS A 1 99 ? 4.659 2.905 7.912 1.00 93.00 99 CYS A C 1
ATOM 820 O O . CYS A 1 99 ? 4.741 3.054 9.135 1.00 93.00 99 CYS A O 1
ATOM 822 N N . PRO A 1 100 ? 5.429 2.023 7.249 1.00 87.88 100 PRO A N 1
ATOM 823 C CA . PRO A 1 100 ? 6.363 1.131 7.933 1.00 87.88 100 PRO A CA 1
ATOM 824 C C . PRO A 1 100 ? 7.566 1.877 8.529 1.00 87.88 100 PRO A C 1
ATOM 826 O O . PRO A 1 100 ? 8.221 1.360 9.426 1.00 87.88 100 PRO A O 1
ATOM 829 N N . GLN A 1 101 ? 7.875 3.082 8.036 1.00 89.31 101 GLN A N 1
ATOM 830 C CA . GLN A 1 101 ? 9.037 3.854 8.484 1.00 89.31 101 GLN A CA 1
ATOM 831 C C . GLN A 1 101 ? 8.724 4.651 9.750 1.00 89.31 101 GLN A C 1
ATOM 833 O O . GLN A 1 101 ? 9.364 4.478 10.784 1.00 89.31 101 GLN A O 1
ATOM 838 N N . CYS A 1 102 ? 7.702 5.509 9.694 1.00 90.44 102 CYS A N 1
ATOM 839 C CA . CYS A 1 102 ? 7.348 6.353 10.833 1.00 90.44 102 CYS A CA 1
ATOM 840 C C . CYS A 1 102 ? 6.425 5.647 11.839 1.00 90.44 102 CYS A C 1
ATOM 842 O O . CYS A 1 102 ? 6.200 6.191 12.919 1.00 90.44 102 CYS A O 1
ATOM 844 N N . ASN A 1 103 ? 5.916 4.449 11.505 1.00 89.81 103 ASN A N 1
ATOM 845 C CA . ASN A 1 103 ? 4.965 3.688 12.314 1.00 89.81 103 ASN A CA 1
ATOM 846 C C . ASN A 1 103 ? 3.743 4.535 12.705 1.00 89.81 103 ASN A C 1
ATOM 848 O O . ASN A 1 1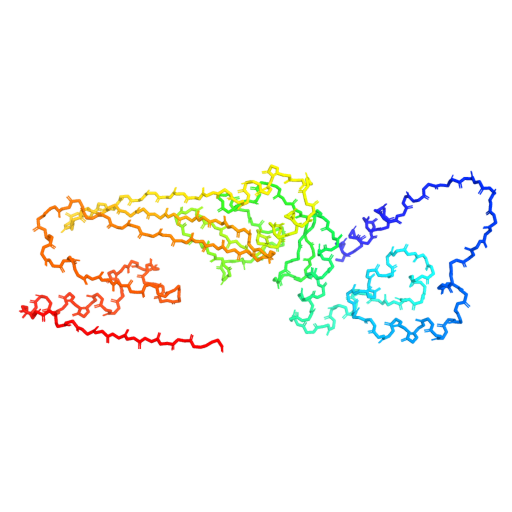03 ? 3.435 4.705 13.884 1.00 89.81 103 ASN A O 1
ATOM 852 N N . ARG A 1 104 ? 3.086 5.131 11.706 1.00 89.94 104 ARG A N 1
ATOM 853 C CA . ARG A 1 104 ? 1.848 5.912 11.857 1.00 89.94 104 ARG A CA 1
ATOM 854 C C . ARG A 1 104 ? 0.921 5.647 10.681 1.00 89.94 104 ARG A C 1
ATOM 856 O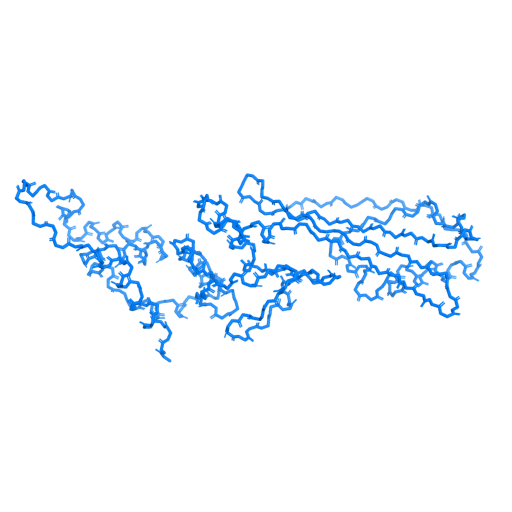 O . ARG A 1 104 ? 1.365 5.175 9.634 1.00 89.94 104 ARG A O 1
ATOM 863 N N . MET A 1 105 ? -0.350 5.999 10.849 1.00 92.44 105 MET A N 1
ATOM 864 C CA . MET A 1 105 ? -1.283 6.079 9.730 1.00 92.44 105 MET A CA 1
ATOM 865 C C . MET A 1 105 ? -1.179 7.435 9.036 1.00 92.44 105 MET A C 1
ATOM 867 O O . MET A 1 105 ? -1.032 8.471 9.690 1.00 92.44 105 MET A O 1
ATOM 871 N N . HIS A 1 106 ? -1.288 7.420 7.716 1.00 94.19 106 HIS A N 1
ATOM 872 C CA . HIS A 1 106 ? -1.401 8.613 6.889 1.00 94.19 106 HIS A CA 1
ATOM 873 C C . HIS A 1 106 ? -2.689 8.560 6.080 1.00 94.19 106 HIS A C 1
ATOM 875 O O . HIS A 1 106 ? -3.117 7.456 5.740 1.00 94.19 106 HIS A O 1
ATOM 881 N N . PRO A 1 107 ? -3.298 9.716 5.776 1.00 95.06 107 PRO A N 1
ATOM 882 C CA . PRO A 1 107 ? -4.394 9.760 4.826 1.00 95.06 107 PRO A CA 1
ATOM 883 C C . PRO A 1 107 ? -3.913 9.296 3.447 1.00 95.06 107 PRO A C 1
ATOM 885 O O . PRO A 1 107 ? -2.726 9.397 3.114 1.00 95.06 107 PRO A O 1
ATOM 888 N N . ILE A 1 108 ? -4.839 8.761 2.663 1.00 94.44 108 ILE A N 1
ATOM 889 C CA . ILE A 1 108 ? -4.620 8.487 1.247 1.00 94.44 108 ILE A CA 1
ATOM 890 C C . ILE A 1 108 ? -4.554 9.816 0.487 1.00 94.44 108 ILE A C 1
ATOM 892 O O . ILE A 1 108 ? -5.375 10.702 0.705 1.00 94.44 108 ILE A O 1
ATOM 896 N N . ASP A 1 109 ? -3.576 9.923 -0.407 1.00 95.50 109 ASP A N 1
ATOM 897 C CA . ASP A 1 109 ? -3.497 10.967 -1.422 1.00 95.50 109 ASP A CA 1
ATOM 898 C C . ASP A 1 109 ? -3.753 10.309 -2.781 1.00 95.50 109 ASP A C 1
ATOM 900 O O . ASP A 1 109 ? -2.945 9.511 -3.250 1.00 95.50 109 ASP A O 1
ATOM 904 N N . GLU A 1 110 ? -4.894 10.602 -3.405 1.00 96.12 110 GLU A N 1
ATOM 905 C CA . GLU A 1 110 ? -5.277 9.982 -4.681 1.00 96.12 110 GLU A CA 1
ATOM 906 C C . GLU A 1 110 ? -4.388 10.416 -5.859 1.00 96.12 110 GLU A C 1
ATOM 908 O O . GLU A 1 110 ? -4.395 9.778 -6.915 1.00 96.12 110 GLU A O 1
ATOM 913 N N . SER A 1 111 ? -3.596 11.480 -5.692 1.00 96.44 111 SER A N 1
ATOM 914 C CA . SER A 1 111 ? -2.594 11.890 -6.680 1.00 96.44 111 SER A CA 1
ATOM 915 C C . SER A 1 111 ? -1.311 11.049 -6.617 1.00 96.44 111 SER A C 1
ATOM 917 O O . SER A 1 111 ? -0.551 11.008 -7.593 1.00 96.44 111 SER A O 1
ATOM 919 N N . ASP A 1 112 ? -1.094 10.340 -5.503 1.00 96.19 112 ASP A N 1
ATOM 920 C CA . ASP A 1 112 ? 0.032 9.435 -5.292 1.00 96.19 112 ASP A CA 1
ATOM 921 C C . ASP A 1 112 ? -0.216 8.103 -6.004 1.00 96.19 112 ASP A C 1
ATOM 923 O O . ASP A 1 112 ? -0.952 7.227 -5.535 1.00 96.19 112 ASP A O 1
ATOM 927 N N . THR A 1 113 ? 0.383 7.965 -7.186 1.00 97.00 113 THR A N 1
ATOM 928 C CA . THR A 1 113 ? 0.304 6.749 -7.999 1.00 97.00 113 THR A CA 1
ATOM 929 C C . THR A 1 113 ? 1.700 6.274 -8.379 1.00 97.00 113 THR A C 1
ATOM 931 O O . THR A 1 113 ? 2.641 7.066 -8.401 1.00 97.00 113 THR A O 1
ATOM 934 N N . PRO A 1 114 ? 1.874 5.009 -8.806 1.00 96.25 114 PRO A N 1
ATOM 935 C CA . PRO A 1 114 ? 3.174 4.547 -9.272 1.00 96.25 114 PRO A CA 1
ATOM 936 C C . PRO A 1 114 ? 3.775 5.354 -10.433 1.00 96.25 114 PRO A C 1
ATOM 938 O O . PRO A 1 114 ? 4.990 5.341 -10.602 1.00 96.25 114 PRO A O 1
ATOM 941 N N . ASN A 1 115 ? 2.954 6.040 -11.234 1.00 94.75 115 ASN A N 1
ATOM 942 C CA . ASN A 1 115 ? 3.417 6.884 -12.343 1.00 94.75 115 ASN A CA 1
ATOM 943 C C . ASN A 1 115 ? 3.675 8.339 -11.915 1.00 94.75 115 ASN A C 1
ATOM 945 O O . ASN A 1 115 ? 4.386 9.067 -12.601 1.00 94.75 115 ASN A O 1
ATOM 949 N N . THR A 1 116 ? 3.093 8.758 -10.792 1.00 94.88 116 THR A N 1
ATOM 950 C CA . THR A 1 116 ? 3.196 10.101 -10.207 1.00 94.88 116 THR A CA 1
ATOM 951 C C . THR A 1 116 ? 3.448 9.980 -8.702 1.00 94.88 116 THR A C 1
ATOM 953 O O . THR A 1 116 ? 2.593 10.371 -7.907 1.00 94.88 116 THR A O 1
ATOM 956 N N . PRO A 1 117 ? 4.581 9.380 -8.291 1.00 92.62 117 PRO A N 1
ATOM 957 C CA . PRO A 1 117 ? 4.831 9.095 -6.886 1.00 92.62 117 PRO A CA 1
ATOM 958 C C . PRO A 1 117 ? 4.972 10.393 -6.096 1.00 92.62 117 PRO A C 1
ATOM 960 O O . PRO A 1 117 ? 5.720 11.292 -6.489 1.00 92.62 117 PRO A O 1
ATOM 963 N N . GLN A 1 118 ? 4.307 10.458 -4.955 1.00 93.12 118 GLN A N 1
ATOM 964 C CA . GLN A 1 118 ? 4.456 11.519 -3.976 1.00 93.12 118 GLN A CA 1
ATOM 965 C C . GLN A 1 118 ? 5.357 11.063 -2.832 1.00 93.12 118 GLN A C 1
ATOM 967 O O . GLN A 1 118 ? 5.548 9.874 -2.554 1.00 93.12 118 GLN A O 1
ATOM 972 N N . ASN A 1 119 ? 5.953 12.041 -2.157 1.00 89.81 119 ASN A N 1
ATOM 973 C CA . ASN A 1 119 ? 6.658 11.768 -0.915 1.00 89.81 119 ASN A CA 1
ATOM 974 C C . ASN A 1 119 ? 5.638 11.577 0.210 1.00 89.81 119 ASN A C 1
ATOM 976 O O . ASN A 1 119 ? 4.657 12.321 0.283 1.00 89.81 119 ASN A O 1
ATOM 980 N N . PRO A 1 120 ? 5.865 10.626 1.130 1.00 88.69 120 PRO A N 1
ATOM 981 C CA . PRO A 1 120 ? 4.943 10.427 2.230 1.00 88.69 120 PRO A CA 1
ATOM 982 C C . PRO A 1 120 ? 4.914 11.677 3.127 1.00 88.69 120 PRO A C 1
ATOM 984 O O . PRO A 1 120 ? 5.964 12.282 3.367 1.00 88.69 120 PRO A O 1
ATOM 987 N N . PRO A 1 121 ? 3.765 12.015 3.743 1.00 89.69 121 PRO A N 1
ATOM 988 C CA . PRO A 1 121 ? 3.635 13.212 4.583 1.00 89.69 121 PRO A CA 1
ATOM 989 C C . PRO A 1 121 ? 4.598 13.268 5.777 1.00 89.69 121 PRO A C 1
ATOM 991 O O . PRO A 1 121 ? 4.836 14.328 6.345 1.00 89.69 121 PRO A O 1
ATOM 994 N N . CYS A 1 122 ? 5.139 12.121 6.200 1.00 90.69 122 CYS A N 1
ATOM 995 C CA . CYS A 1 122 ? 6.114 12.052 7.286 1.00 90.69 122 CYS A CA 1
ATOM 996 C C . CYS A 1 122 ? 7.555 12.384 6.872 1.00 90.69 122 CYS A C 1
ATOM 998 O O . CYS A 1 122 ? 8.423 12.366 7.743 1.00 90.69 122 CYS A O 1
ATOM 1000 N N . GLY A 1 123 ? 7.830 12.630 5.586 1.00 87.81 123 GLY A N 1
ATOM 1001 C CA . GLY A 1 123 ? 9.186 12.866 5.079 1.00 87.81 123 GLY A CA 1
ATOM 1002 C C . GLY A 1 123 ? 10.107 11.646 5.177 1.00 87.81 123 GLY A C 1
ATOM 1003 O O . GLY A 1 123 ? 11.320 11.781 5.048 1.00 87.81 123 GLY A O 1
ATOM 1004 N N . ALA A 1 124 ? 9.555 10.458 5.442 1.00 84.31 124 ALA A N 1
ATOM 1005 C CA . ALA A 1 124 ? 10.340 9.237 5.499 1.00 84.31 124 ALA A CA 1
ATOM 1006 C C . ALA A 1 124 ? 10.879 8.881 4.111 1.00 84.31 124 ALA A C 1
ATOM 1008 O O . ALA A 1 124 ? 10.129 8.869 3.135 1.00 84.31 124 ALA A O 1
ATOM 1009 N N . ASP A 1 1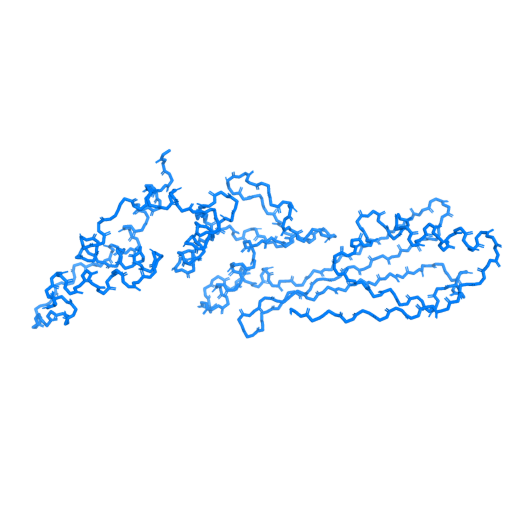25 ? 12.160 8.528 4.042 1.00 81.06 125 ASP A N 1
ATOM 1010 C CA . ASP A 1 125 ? 12.760 8.050 2.804 1.00 81.06 125 ASP A CA 1
ATOM 1011 C C . ASP A 1 125 ? 12.274 6.624 2.487 1.00 81.06 125 ASP A C 1
ATOM 1013 O O . ASP A 1 125 ? 12.605 5.650 3.172 1.00 81.06 125 ASP A O 1
ATOM 1017 N N . LEU A 1 126 ? 11.459 6.502 1.438 1.00 71.88 126 LEU A N 1
ATOM 1018 C CA . LEU A 1 126 ? 10.941 5.224 0.945 1.00 71.88 126 LEU A CA 1
ATOM 1019 C C . LEU A 1 126 ? 11.837 4.591 -0.129 1.00 71.88 126 LEU A C 1
ATOM 1021 O O . LEU A 1 126 ? 11.536 3.484 -0.584 1.00 71.88 126 LEU A O 1
ATOM 1025 N N . SER A 1 127 ? 12.952 5.232 -0.500 1.00 71.19 127 SER A N 1
ATOM 1026 C CA . SER A 1 127 ? 13.844 4.799 -1.584 1.00 71.19 127 SER A CA 1
ATOM 1027 C C . SER A 1 127 ? 14.329 3.354 -1.432 1.00 71.19 127 SER A C 1
ATOM 1029 O O . SER A 1 127 ? 14.405 2.613 -2.411 1.00 71.19 127 SER A O 1
ATOM 1031 N N . THR A 1 128 ? 14.580 2.911 -0.198 1.00 67.81 128 THR A N 1
ATOM 1032 C CA . THR A 1 128 ? 15.146 1.586 0.105 1.00 67.81 128 THR A CA 1
ATOM 1033 C C . THR A 1 128 ? 14.199 0.415 -0.163 1.00 67.81 128 THR A C 1
ATOM 1035 O O . THR A 1 128 ? 14.655 -0.721 -0.289 1.00 67.81 128 THR A O 1
ATOM 1038 N N . ARG A 1 129 ? 12.884 0.654 -0.255 1.00 69.56 129 ARG A N 1
ATOM 1039 C CA . ARG A 1 129 ? 11.860 -0.396 -0.443 1.00 69.56 129 ARG A CA 1
ATOM 1040 C C . ARG A 1 129 ? 10.994 -0.172 -1.680 1.00 69.56 129 ARG A C 1
ATOM 1042 O O . ARG A 1 129 ? 9.908 -0.738 -1.791 1.00 69.56 129 ARG A O 1
ATOM 1049 N N . MET A 1 130 ? 11.476 0.654 -2.598 1.00 79.56 130 MET A N 1
ATOM 1050 C CA . MET A 1 130 ? 10.739 1.101 -3.769 1.00 79.56 130 MET A CA 1
ATOM 1051 C C . MET A 1 130 ? 11.255 0.422 -5.033 1.00 79.56 130 MET A C 1
ATOM 1053 O O . MET A 1 130 ? 12.460 0.283 -5.248 1.00 79.56 130 MET A O 1
ATOM 1057 N N . ILE A 1 131 ? 10.339 0.031 -5.915 1.00 80.81 131 ILE A N 1
ATOM 1058 C CA . ILE A 1 131 ? 10.694 -0.316 -7.291 1.00 80.81 131 ILE A CA 1
ATOM 1059 C C . ILE A 1 131 ? 10.659 0.984 -8.083 1.00 80.81 131 ILE A C 1
ATOM 1061 O O . ILE A 1 131 ? 9.576 1.419 -8.449 1.00 80.81 131 ILE A O 1
ATOM 1065 N N . ASN A 1 132 ? 11.821 1.584 -8.344 1.00 84.88 132 ASN A N 1
ATOM 1066 C CA . ASN A 1 132 ? 11.938 2.814 -9.130 1.00 84.88 132 ASN A CA 1
ATOM 1067 C C . ASN A 1 132 ? 12.677 2.556 -10.447 1.00 84.88 132 ASN A C 1
ATOM 1069 O O . ASN A 1 132 ? 13.900 2.388 -10.447 1.00 84.88 132 ASN A O 1
ATOM 1073 N N . ARG A 1 133 ? 11.947 2.472 -11.564 1.00 83.81 133 ARG A N 1
ATOM 1074 C CA . ARG A 1 133 ? 12.517 2.249 -12.902 1.00 83.81 133 ARG A CA 1
ATOM 1075 C C . ARG A 1 133 ? 11.692 2.909 -13.998 1.00 83.81 133 ARG A C 1
ATOM 1077 O O . ARG A 1 133 ? 10.487 2.701 -14.074 1.00 83.81 133 ARG A O 1
ATOM 1084 N N . GLY A 1 134 ? 12.368 3.644 -14.884 1.00 80.31 134 GLY A N 1
ATOM 1085 C CA . GLY A 1 134 ? 11.752 4.240 -16.074 1.00 80.31 134 GLY A CA 1
ATOM 1086 C C . GLY A 1 134 ? 10.583 5.169 -15.748 1.00 80.31 134 GLY A C 1
ATOM 1087 O O . GLY A 1 134 ? 9.566 5.113 -16.428 1.00 80.31 134 GLY A O 1
ATOM 1088 N N . GLY A 1 135 ? 10.671 5.931 -14.653 1.00 88.19 135 GLY A N 1
ATOM 1089 C CA . GLY A 1 135 ? 9.575 6.776 -14.162 1.00 88.19 135 GLY A CA 1
ATOM 1090 C C . GLY A 1 135 ? 8.448 6.029 -13.437 1.00 88.19 135 GLY A C 1
ATOM 1091 O O . GLY A 1 135 ? 7.526 6.671 -12.955 1.00 88.19 135 GLY A O 1
ATOM 1092 N N . TYR A 1 136 ? 8.519 4.699 -13.316 1.00 93.12 136 TYR A N 1
ATOM 1093 C CA . TYR A 1 136 ? 7.584 3.909 -12.517 1.00 93.12 136 TYR A CA 1
ATOM 1094 C C . TYR A 1 136 ? 8.149 3.648 -11.130 1.00 93.12 136 TYR A C 1
ATOM 1096 O O . TYR A 1 136 ? 9.196 3.011 -10.990 1.00 93.12 136 TYR A O 1
ATOM 1104 N N . SER A 1 137 ? 7.423 4.098 -10.120 1.00 93.38 137 SER A N 1
ATOM 1105 C CA . SER A 1 137 ? 7.826 4.114 -8.726 1.00 93.38 137 SER A CA 1
ATOM 1106 C C . SER A 1 137 ? 6.779 3.421 -7.855 1.00 93.38 137 SER A C 1
ATOM 1108 O O . SER A 1 137 ? 5.829 4.024 -7.361 1.00 93.38 137 SER A O 1
ATOM 1110 N N . LEU A 1 138 ? 6.921 2.109 -7.670 1.00 94.19 138 LEU A N 1
ATOM 1111 C CA . LEU A 1 138 ? 6.013 1.343 -6.819 1.00 94.19 138 LEU A CA 1
ATOM 1112 C C . LEU A 1 138 ? 6.541 1.287 -5.384 1.00 94.19 138 LEU A C 1
ATOM 1114 O O . LEU A 1 138 ? 7.577 0.672 -5.119 1.00 94.19 138 LEU A O 1
ATOM 1118 N N . GLN A 1 139 ? 5.787 1.887 -4.468 1.00 92.38 139 GLN A N 1
ATOM 1119 C CA . GLN A 1 139 ? 6.039 1.904 -3.034 1.00 92.38 139 GLN A CA 1
ATOM 1120 C C . GLN A 1 139 ? 5.078 0.961 -2.283 1.00 92.38 139 GLN A C 1
ATOM 1122 O O . GLN A 1 139 ? 4.099 0.449 -2.833 1.00 92.38 139 GLN A O 1
ATOM 1127 N N . GLN A 1 140 ? 5.356 0.704 -1.001 1.00 90.75 140 GLN A N 1
ATOM 1128 C CA . GLN A 1 140 ? 4.561 -0.221 -0.182 1.00 90.75 140 GLN A CA 1
ATOM 1129 C C . GLN A 1 140 ? 3.143 0.304 0.113 1.00 90.75 140 GLN A C 1
ATOM 1131 O O . GLN A 1 140 ? 2.215 -0.496 0.225 1.00 90.75 140 GLN A O 1
ATOM 1136 N N . ASN A 1 141 ? 2.959 1.621 0.231 1.00 93.00 141 ASN A N 1
ATOM 1137 C CA . ASN A 1 141 ? 1.648 2.257 0.390 1.00 93.00 141 ASN A CA 1
ATOM 1138 C C . ASN A 1 141 ? 0.752 2.005 -0.830 1.00 93.00 141 ASN A C 1
ATOM 1140 O O . ASN A 1 141 ? -0.378 1.567 -0.639 1.00 93.00 141 ASN A O 1
ATOM 1144 N N . HIS A 1 142 ? 1.271 2.136 -2.058 1.00 95.50 142 HIS A N 1
ATOM 1145 C CA . HIS A 1 142 ? 0.523 1.809 -3.281 1.00 95.50 142 HIS A CA 1
ATOM 1146 C C . HIS A 1 142 ? -0.037 0.380 -3.242 1.00 95.50 142 HIS A C 1
ATOM 1148 O O . HIS A 1 142 ? -1.197 0.152 -3.574 1.00 95.50 142 HIS A O 1
ATOM 1154 N N . ILE A 1 143 ? 0.768 -0.588 -2.784 1.00 95.00 143 ILE A N 1
ATOM 1155 C CA . ILE A 1 143 ? 0.352 -1.994 -2.670 1.00 95.00 143 ILE A CA 1
ATOM 1156 C C . ILE A 1 143 ? -0.726 -2.161 -1.591 1.00 95.00 143 ILE A C 1
ATOM 1158 O O . ILE A 1 143 ? -1.741 -2.812 -1.839 1.00 95.00 143 ILE A O 1
ATOM 1162 N N . GLN A 1 144 ? -0.517 -1.584 -0.401 1.00 94.50 144 GLN A N 1
ATOM 1163 C CA . GLN A 1 144 ? -1.489 -1.649 0.698 1.00 94.50 144 GLN A CA 1
ATOM 1164 C C . GLN A 1 144 ? -2.843 -1.069 0.280 1.00 94.50 144 GLN A C 1
ATOM 1166 O O . GLN A 1 144 ? -3.883 -1.678 0.535 1.00 94.50 144 GLN A O 1
ATOM 1171 N N . ILE A 1 145 ? -2.824 0.090 -0.377 1.00 95.44 145 ILE A N 1
ATOM 1172 C CA . ILE A 1 145 ? -4.021 0.786 -0.838 1.00 95.44 145 ILE A CA 1
ATOM 1173 C C . ILE A 1 145 ? -4.706 -0.018 -1.942 1.00 95.44 145 ILE A C 1
ATOM 1175 O O . ILE A 1 145 ? -5.893 -0.297 -1.821 1.00 95.44 145 ILE A O 1
ATOM 1179 N N . ALA A 1 146 ? -3.977 -0.470 -2.967 1.00 96.25 146 ALA A N 1
ATOM 1180 C CA . ALA A 1 146 ? -4.562 -1.241 -4.064 1.00 96.25 146 ALA A CA 1
ATOM 1181 C C . ALA A 1 146 ? -5.266 -2.515 -3.561 1.00 96.25 146 ALA A C 1
ATOM 1183 O O . ALA A 1 146 ? -6.400 -2.798 -3.948 1.00 96.25 146 ALA A O 1
ATOM 1184 N N . LEU A 1 147 ? -4.631 -3.258 -2.646 1.00 95.50 147 LEU A N 1
ATOM 1185 C CA . LEU A 1 147 ? -5.232 -4.440 -2.018 1.00 95.50 147 LEU A CA 1
ATOM 1186 C C . LEU A 1 147 ? -6.482 -4.091 -1.206 1.00 95.50 147 LEU A C 1
ATOM 1188 O O . LEU A 1 147 ? -7.483 -4.806 -1.267 1.00 95.50 147 LEU A O 1
ATOM 1192 N N . LYS A 1 148 ? -6.435 -2.987 -0.459 1.00 94.50 148 LYS A N 1
ATOM 1193 C CA . LYS A 1 148 ? -7.564 -2.527 0.344 1.00 94.50 148 LYS A CA 1
ATOM 1194 C C . LYS A 1 148 ? -8.748 -2.114 -0.522 1.00 94.50 148 LYS A C 1
ATOM 1196 O O . LYS A 1 148 ? -9.844 -2.619 -0.292 1.00 94.50 148 LYS A O 1
ATOM 1201 N N . LEU A 1 149 ? -8.531 -1.243 -1.505 1.00 94.31 149 LEU A N 1
ATOM 1202 C CA . LEU A 1 149 ? -9.578 -0.756 -2.403 1.00 94.31 149 LEU A CA 1
ATOM 1203 C C . LEU A 1 149 ? -10.189 -1.909 -3.203 1.00 94.31 149 LEU A C 1
ATOM 1205 O O . LEU A 1 149 ? -11.407 -2.027 -3.273 1.00 94.31 149 LEU A O 1
ATOM 1209 N N . SER A 1 150 ? -9.363 -2.844 -3.685 1.00 95.06 150 SER A N 1
ATOM 1210 C CA . SER A 1 150 ? -9.853 -4.046 -4.369 1.00 95.06 150 SER A CA 1
ATOM 1211 C C . SER A 1 150 ? -10.777 -4.904 -3.501 1.00 95.06 150 SER A C 1
ATOM 1213 O O . SER A 1 150 ? -11.707 -5.499 -4.037 1.00 95.06 150 SER A O 1
ATOM 1215 N N . ARG A 1 151 ? -10.540 -4.991 -2.186 1.00 94.12 151 ARG A N 1
ATOM 1216 C CA . ARG A 1 151 ? -11.428 -5.699 -1.247 1.00 94.12 151 ARG A CA 1
ATOM 1217 C C . ARG A 1 151 ? -12.719 -4.920 -0.990 1.00 94.12 151 ARG A C 1
ATOM 1219 O O . ARG A 1 151 ? -13.768 -5.529 -0.825 1.00 94.12 151 ARG A O 1
ATOM 1226 N N . MET A 1 152 ? -12.635 -3.593 -0.913 1.00 90.88 152 MET A N 1
ATOM 1227 C CA . MET A 1 152 ? -13.784 -2.723 -0.633 1.00 90.88 152 MET A CA 1
ATOM 1228 C C . MET A 1 152 ? -14.733 -2.557 -1.827 1.00 90.88 152 MET A C 1
ATOM 1230 O O . MET A 1 152 ? -15.873 -2.138 -1.646 1.00 90.88 152 MET A O 1
ATOM 1234 N N . GLY A 1 153 ? -14.296 -2.909 -3.036 1.00 89.06 153 GLY A N 1
ATOM 1235 C CA . GLY A 1 153 ? -15.133 -2.876 -4.230 1.00 89.06 153 GLY A CA 1
ATOM 1236 C C . GLY A 1 153 ? -15.217 -1.475 -4.832 1.00 89.06 153 GLY A C 1
ATOM 1237 O O . GLY A 1 153 ? -14.213 -0.936 -5.282 1.00 89.06 153 GLY A O 1
ATOM 1238 N N . ASN A 1 154 ? -16.419 -0.896 -4.893 1.00 83.69 154 ASN A N 1
ATOM 1239 C CA . ASN A 1 154 ? -16.691 0.307 -5.695 1.00 83.69 154 ASN A CA 1
ATOM 1240 C C . ASN A 1 154 ? -16.195 1.634 -5.084 1.00 83.69 154 ASN A C 1
ATOM 1242 O O . ASN A 1 154 ? -16.284 2.669 -5.746 1.00 83.69 154 ASN A O 1
ATOM 1246 N N . SER A 1 155 ? -15.676 1.639 -3.855 1.00 83.56 155 SER A N 1
ATOM 1247 C CA . SER A 1 155 ? -15.075 2.835 -3.251 1.00 83.56 155 SER A CA 1
ATOM 1248 C C . SER A 1 155 ? -13.754 3.182 -3.947 1.00 83.56 155 SER A C 1
ATOM 1250 O O . SER A 1 155 ? -12.900 2.314 -4.110 1.00 83.56 155 SER A O 1
ATOM 1252 N N . HIS A 1 156 ? -13.566 4.449 -4.337 1.00 90.19 156 HIS A N 1
ATOM 1253 C CA . HIS A 1 156 ? -12.319 4.953 -4.942 1.00 90.19 156 HIS A CA 1
ATOM 1254 C C . HIS A 1 156 ? -11.878 4.221 -6.223 1.00 90.19 156 HIS A C 1
ATOM 1256 O O . HIS A 1 156 ? -10.686 4.044 -6.480 1.00 90.19 156 HIS A O 1
ATOM 1262 N N . ARG A 1 157 ? -12.836 3.796 -7.061 1.00 94.56 157 ARG A N 1
ATOM 1263 C CA . ARG A 1 157 ? -12.558 3.016 -8.281 1.00 94.56 157 ARG A CA 1
ATOM 1264 C C . ARG A 1 157 ? -11.565 3.698 -9.227 1.00 94.56 157 ARG A C 1
ATOM 1266 O O . ARG A 1 157 ? -10.630 3.051 -9.679 1.00 94.56 157 ARG A O 1
ATOM 1273 N N . ASN A 1 158 ? -11.718 5.002 -9.455 1.00 96.38 158 ASN A N 1
ATOM 1274 C CA . ASN A 1 158 ? -10.816 5.775 -10.318 1.00 96.38 158 ASN A CA 1
ATOM 1275 C C . ASN A 1 158 ? -9.369 5.752 -9.808 1.00 96.38 158 ASN A C 1
ATOM 1277 O O . ASN A 1 158 ? -8.418 5.672 -10.592 1.00 96.38 158 ASN A O 1
ATOM 1281 N N . TYR A 1 159 ? -9.201 5.801 -8.487 1.00 96.75 159 TYR A N 1
ATOM 1282 C CA . TYR A 1 159 ? -7.886 5.751 -7.876 1.00 96.75 159 TYR A CA 1
ATOM 1283 C C . TYR A 1 159 ? -7.292 4.341 -7.945 1.00 96.75 159 TYR A C 1
ATOM 1285 O O . TYR A 1 159 ? -6.137 4.188 -8.342 1.00 96.75 159 TYR A O 1
ATOM 1293 N N . LEU A 1 160 ? -8.085 3.294 -7.689 1.00 96.88 160 LEU A N 1
ATOM 1294 C CA . LEU A 1 160 ? -7.647 1.912 -7.909 1.00 96.88 160 LEU A CA 1
ATOM 1295 C C . LEU A 1 160 ? -7.234 1.677 -9.370 1.00 96.88 160 LEU A C 1
ATOM 1297 O O . LEU A 1 160 ? -6.168 1.115 -9.612 1.00 96.88 160 LEU A O 1
ATOM 1301 N N . ASP A 1 161 ? -8.019 2.146 -10.340 1.00 97.19 161 ASP A N 1
ATOM 1302 C CA . ASP A 1 161 ? -7.693 2.039 -11.766 1.00 97.19 161 ASP A CA 1
ATOM 1303 C C . ASP A 1 161 ? -6.373 2.758 -12.094 1.00 97.19 161 ASP A C 1
ATOM 1305 O O . ASP A 1 161 ? -5.565 2.260 -12.881 1.00 97.19 161 ASP A O 1
ATOM 1309 N N . SER A 1 162 ? -6.101 3.884 -11.429 1.00 97.69 162 SER A N 1
ATOM 1310 C CA . SER A 1 162 ? -4.844 4.629 -11.556 1.00 97.69 162 SER A CA 1
ATOM 1311 C C . SER A 1 162 ? -3.651 3.891 -10.932 1.00 97.69 162 SER A C 1
ATOM 1313 O O . SER A 1 162 ? -2.589 3.816 -11.554 1.00 97.69 162 SER A O 1
ATOM 1315 N N . LEU A 1 163 ? -3.822 3.274 -9.756 1.00 97.19 163 LEU A N 1
ATOM 1316 C CA . LEU A 1 163 ? -2.812 2.419 -9.110 1.00 97.19 163 LEU A CA 1
ATOM 1317 C C . LEU A 1 163 ? -2.501 1.163 -9.935 1.00 97.19 163 LEU A C 1
ATOM 1319 O O . LEU A 1 163 ? -1.362 0.692 -9.960 1.00 97.19 163 LEU A O 1
ATOM 1323 N N . MET A 1 164 ? -3.515 0.620 -10.608 1.00 97.88 164 MET A N 1
ATOM 1324 C CA . MET A 1 164 ? -3.422 -0.587 -11.428 1.00 97.88 164 MET A CA 1
ATOM 1325 C C . MET A 1 164 ? -3.077 -0.291 -12.895 1.00 97.88 164 MET A C 1
ATOM 1327 O O . MET A 1 164 ? -3.001 -1.215 -13.713 1.00 97.88 164 MET A O 1
ATOM 1331 N N . ARG A 1 165 ? -2.837 0.977 -13.248 1.00 97.94 165 ARG A N 1
ATOM 1332 C CA . ARG A 1 165 ? -2.547 1.388 -14.620 1.00 97.94 165 ARG A CA 1
ATOM 1333 C C . ARG A 1 165 ? -1.215 0.790 -15.094 1.00 97.94 165 ARG A C 1
ATOM 1335 O O . ARG A 1 165 ? -0.182 1.022 -14.463 1.00 97.94 165 ARG A O 1
ATOM 1342 N N . PRO A 1 166 ? -1.199 0.053 -16.220 1.00 97.06 166 PRO A N 1
ATOM 1343 C CA . PRO A 1 166 ? 0.042 -0.406 -16.826 1.00 97.06 166 PRO A CA 1
ATOM 1344 C C . PRO A 1 166 ? 0.963 0.758 -17.188 1.00 97.06 166 PRO A C 1
ATOM 1346 O O . PRO A 1 166 ? 0.509 1.784 -17.694 1.00 97.06 166 PRO A O 1
ATOM 1349 N N . HIS A 1 167 ? 2.263 0.553 -17.003 1.00 96.69 167 HIS A N 1
ATOM 1350 C CA . HIS A 1 167 ? 3.301 1.503 -17.377 1.00 96.69 167 HIS A CA 1
ATOM 1351 C C . HIS A 1 167 ? 4.132 0.983 -18.539 1.00 96.69 167 HIS A C 1
ATOM 1353 O O . HIS A 1 167 ? 4.469 -0.206 -18.595 1.00 96.69 167 HIS A O 1
ATOM 1359 N N . LYS A 1 168 ? 4.500 1.890 -19.442 1.00 95.75 168 LYS A N 1
ATOM 1360 C CA . LYS A 1 168 ? 5.447 1.644 -20.525 1.00 95.75 168 LYS A CA 1
ATOM 1361 C C . LYS A 1 168 ? 6.392 2.831 -20.611 1.00 95.75 168 LYS A C 1
ATOM 1363 O O . LYS A 1 168 ? 5.952 3.961 -20.786 1.00 95.75 168 LYS A O 1
ATOM 1368 N N . HIS A 1 169 ? 7.682 2.552 -20.531 1.00 93.88 169 HIS A N 1
ATOM 1369 C CA . HIS A 1 169 ? 8.739 3.527 -20.734 1.00 93.88 169 HIS A CA 1
ATOM 1370 C C . HIS A 1 169 ? 9.636 3.055 -21.867 1.00 93.88 169 HIS A C 1
ATOM 1372 O O . HIS A 1 169 ? 9.994 1.880 -21.924 1.00 93.88 169 HIS A O 1
ATOM 1378 N N . ILE A 1 170 ? 9.966 3.972 -22.768 1.00 92.12 170 ILE A N 1
ATOM 1379 C CA . ILE A 1 170 ? 10.884 3.732 -23.874 1.00 92.12 170 ILE A CA 1
ATOM 1380 C C . ILE A 1 170 ? 12.043 4.693 -23.682 1.00 92.12 170 ILE A C 1
ATOM 1382 O O . ILE A 1 170 ? 11.828 5.892 -23.503 1.00 92.12 170 ILE A O 1
ATOM 1386 N N . ARG A 1 171 ? 13.255 4.156 -23.710 1.00 88.38 171 ARG A N 1
ATOM 1387 C CA . ARG A 1 171 ? 14.486 4.925 -23.656 1.00 88.38 171 ARG A CA 1
ATOM 1388 C C . ARG A 1 171 ? 15.367 4.503 -24.818 1.00 88.38 171 ARG A C 1
ATOM 1390 O O . ARG A 1 171 ? 15.817 3.363 -24.858 1.00 88.38 171 ARG A O 1
ATOM 1397 N N . THR A 1 172 ? 15.644 5.429 -25.720 1.00 87.75 172 THR A N 1
ATOM 1398 C CA . THR A 1 172 ? 16.716 5.263 -26.703 1.00 87.75 172 THR A CA 1
ATOM 1399 C C . THR A 1 172 ? 17.993 5.798 -26.082 1.00 87.75 172 THR A C 1
ATOM 1401 O O . THR A 1 172 ? 17.998 6.893 -25.514 1.00 87.75 172 THR A O 1
ATOM 1404 N N . THR A 1 173 ? 19.053 4.997 -26.106 1.00 81.44 173 THR A N 1
ATOM 1405 C CA . THR A 1 173 ? 20.369 5.440 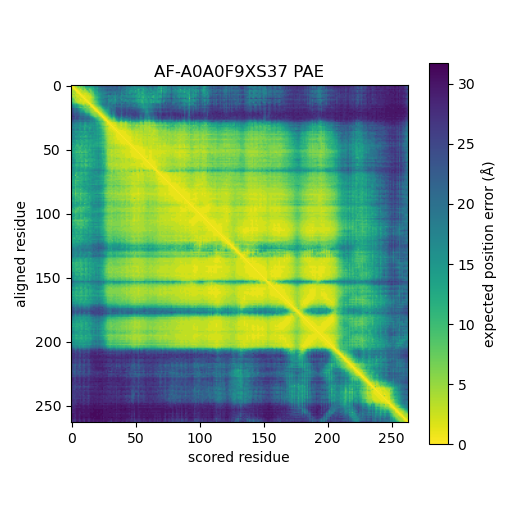-25.651 1.00 81.44 173 THR A CA 1
ATOM 1406 C C . THR A 1 173 ? 21.291 5.467 -26.852 1.00 81.44 173 THR A C 1
ATOM 1408 O O . THR A 1 173 ? 21.619 4.425 -27.409 1.00 81.44 173 THR A O 1
ATOM 1411 N N . GLU A 1 174 ? 21.681 6.675 -27.244 1.00 78.81 174 GLU A N 1
ATOM 1412 C CA . GLU A 1 174 ? 22.701 6.912 -28.256 1.00 78.81 174 GLU A CA 1
ATOM 1413 C C . GLU A 1 174 ? 24.050 7.033 -27.547 1.00 78.81 174 GLU A C 1
ATOM 1415 O O . GLU A 1 174 ? 24.219 7.850 -26.636 1.00 78.81 174 GLU A O 1
ATOM 1420 N N . PHE A 1 175 ? 25.011 6.204 -27.939 1.00 69.88 175 PHE A N 1
ATOM 1421 C CA . PHE A 1 175 ? 26.387 6.304 -27.477 1.00 69.88 175 PHE A CA 1
ATOM 1422 C C . PHE A 1 175 ? 27.254 6.792 -28.633 1.00 69.88 175 PHE A C 1
ATOM 1424 O O . PHE A 1 175 ? 27.134 6.318 -29.755 1.00 69.88 175 PHE A O 1
ATOM 1431 N N . MET A 1 176 ? 28.162 7.727 -28.348 1.00 67.25 176 MET A N 1
ATOM 1432 C CA . MET A 1 176 ? 28.989 8.389 -29.368 1.00 67.25 176 MET A CA 1
ATOM 1433 C C . MET A 1 176 ? 29.883 7.408 -30.162 1.00 67.25 176 MET A C 1
ATOM 1435 O O . MET A 1 176 ? 30.319 7.736 -31.259 1.00 67.25 176 MET A O 1
ATOM 1439 N N . PHE A 1 177 ? 30.131 6.205 -29.625 1.00 62.97 177 PHE A N 1
ATOM 1440 C CA . PHE A 1 177 ? 30.973 5.164 -30.232 1.00 62.97 177 PHE A CA 1
ATOM 1441 C C . PHE A 1 177 ? 30.383 3.744 -30.136 1.00 62.97 177 PHE A C 1
ATOM 1443 O O . PHE A 1 177 ? 31.088 2.780 -30.425 1.00 62.97 177 PHE A O 1
ATOM 1450 N N . GLU A 1 178 ? 29.124 3.585 -29.719 1.00 60.03 178 GLU A N 1
ATOM 1451 C CA . GLU A 1 178 ? 28.488 2.265 -29.578 1.00 60.03 178 GLU A CA 1
ATOM 1452 C C . GLU A 1 178 ? 27.135 2.244 -30.302 1.00 60.03 178 GLU A C 1
ATOM 1454 O O . GLU A 1 178 ? 26.520 3.300 -30.471 1.00 60.03 178 GLU A O 1
ATOM 1459 N N . PRO A 1 179 ? 26.657 1.058 -30.722 1.00 66.38 179 PRO A N 1
ATOM 1460 C CA . PRO A 1 179 ? 25.317 0.900 -31.266 1.00 66.38 179 PRO A CA 1
ATOM 1461 C C . PRO A 1 179 ? 24.247 1.553 -30.395 1.00 66.38 179 PRO A C 1
ATOM 1463 O O . PRO A 1 179 ? 24.206 1.329 -29.179 1.00 66.38 179 PRO A O 1
ATOM 1466 N N . SER A 1 180 ? 23.357 2.329 -31.016 1.00 80.00 180 SER A N 1
ATOM 1467 C CA . SER A 1 180 ? 22.142 2.754 -30.336 1.00 80.00 180 SER A CA 1
ATOM 1468 C C . SER A 1 180 ? 21.310 1.520 -30.008 1.00 80.00 180 SER A C 1
ATOM 1470 O O . SER A 1 180 ? 21.124 0.617 -30.827 1.00 80.00 180 SER A O 1
ATOM 1472 N N . PHE A 1 181 ? 20.804 1.474 -28.782 1.00 81.19 181 PHE A N 1
ATOM 1473 C CA . PHE A 1 181 ? 19.796 0.494 -28.418 1.00 81.19 181 PHE A CA 1
ATOM 1474 C C . PHE A 1 181 ? 18.570 1.193 -27.858 1.00 81.19 181 PHE A C 1
ATOM 1476 O O . PHE A 1 181 ? 18.647 2.189 -27.125 1.00 81.19 181 PHE A O 1
ATOM 1483 N N . THR A 1 182 ? 17.418 0.623 -28.185 1.00 87.44 182 THR A N 1
ATOM 1484 C CA . THR A 1 182 ? 16.147 0.980 -27.577 1.00 87.44 182 THR A CA 1
ATOM 1485 C C . THR A 1 182 ? 15.876 0.031 -26.418 1.00 87.44 182 THR A C 1
ATOM 1487 O O . THR A 1 182 ? 15.833 -1.188 -26.579 1.00 87.44 182 THR A O 1
ATOM 1490 N N . GLU A 1 183 ? 15.647 0.581 -25.233 1.00 87.25 183 GLU A N 1
ATOM 1491 C CA . GLU A 1 183 ? 15.166 -0.152 -24.069 1.00 87.25 183 GLU A CA 1
ATOM 1492 C C . GLU A 1 183 ? 13.679 0.153 -23.862 1.00 87.25 183 GLU A C 1
ATOM 1494 O O . GLU A 1 183 ? 13.274 1.299 -23.660 1.00 87.25 183 GLU A O 1
ATOM 1499 N N . ILE A 1 184 ? 12.849 -0.886 -23.895 1.00 89.62 184 ILE A N 1
ATOM 1500 C CA . ILE A 1 184 ? 11.422 -0.813 -23.600 1.00 89.62 184 ILE A CA 1
ATOM 1501 C C . ILE A 1 184 ? 11.178 -1.526 -22.275 1.00 89.62 184 ILE A C 1
ATOM 1503 O O . ILE A 1 184 ? 11.259 -2.752 -22.179 1.00 89.62 184 ILE A O 1
ATOM 1507 N N . TYR A 1 185 ? 10.817 -0.754 -21.258 1.00 90.31 185 TYR A N 1
ATOM 1508 C CA . TYR A 1 185 ? 10.371 -1.263 -19.971 1.00 90.31 185 TYR A CA 1
ATOM 1509 C C . TYR A 1 185 ? 8.848 -1.251 -19.901 1.00 90.31 185 TYR A C 1
ATOM 1511 O O . TYR A 1 185 ? 8.210 -0.232 -20.173 1.00 90.31 185 TYR A O 1
ATOM 1519 N N . THR A 1 186 ? 8.249 -2.364 -19.483 1.00 93.75 186 THR A N 1
ATOM 1520 C CA . THR A 1 186 ? 6.823 -2.413 -19.149 1.00 93.75 186 THR A CA 1
ATOM 1521 C C . THR A 1 186 ? 6.597 -2.959 -17.748 1.00 93.75 186 THR A C 1
ATOM 1523 O O . THR A 1 186 ? 7.252 -3.911 -17.317 1.00 93.75 186 THR A O 1
ATOM 1526 N N . ALA A 1 187 ? 5.637 -2.371 -17.037 1.00 95.38 187 ALA A N 1
ATOM 1527 C CA . ALA A 1 187 ? 5.184 -2.829 -15.732 1.00 95.38 187 ALA A CA 1
ATOM 1528 C C . ALA A 1 187 ? 3.660 -2.980 -15.749 1.00 95.38 187 ALA A C 1
ATOM 1530 O O . ALA A 1 187 ? 2.936 -2.055 -16.106 1.00 95.38 187 ALA A O 1
ATOM 1531 N N . ARG A 1 188 ? 3.159 -4.163 -15.392 1.00 97.06 188 ARG A N 1
ATOM 1532 C CA . ARG A 1 188 ? 1.726 -4.485 -15.396 1.00 97.06 188 ARG A CA 1
ATOM 1533 C C . ARG A 1 188 ? 1.318 -5.006 -14.018 1.00 97.06 188 ARG A C 1
ATOM 1535 O O . ARG A 1 188 ? 1.555 -6.188 -13.738 1.00 97.06 188 ARG A O 1
ATOM 1542 N N . PRO A 1 189 ? 0.766 -4.151 -13.142 1.00 97.75 189 PRO A N 1
ATOM 1543 C CA . PRO A 1 189 ? 0.245 -4.592 -11.855 1.00 97.75 189 PRO A CA 1
ATOM 1544 C C . PRO A 1 189 ? -1.063 -5.374 -12.049 1.00 97.75 189 PRO A C 1
ATOM 1546 O O . PRO A 1 189 ? -1.860 -5.076 -12.938 1.00 97.75 189 PRO A O 1
ATOM 1549 N N . ARG A 1 190 ? -1.283 -6.401 -11.228 1.00 97.56 190 ARG A N 1
ATOM 1550 C CA . ARG A 1 190 ? -2.526 -7.181 -11.139 1.00 97.56 190 ARG A CA 1
ATOM 1551 C C . ARG A 1 190 ? -2.775 -7.612 -9.701 1.00 97.56 190 ARG A C 1
ATOM 1553 O O . ARG A 1 190 ? -1.828 -7.867 -8.965 1.00 97.56 190 ARG A O 1
ATOM 1560 N N . ILE A 1 191 ? -4.040 -7.747 -9.325 1.00 97.31 191 ILE A N 1
ATOM 1561 C CA . ILE A 1 191 ? -4.432 -8.404 -8.077 1.00 97.31 191 ILE A CA 1
ATOM 1562 C C . ILE A 1 191 ? -5.055 -9.746 -8.449 1.00 97.31 191 ILE A C 1
ATOM 1564 O O . ILE A 1 191 ? -6.008 -9.797 -9.220 1.00 97.31 191 ILE A O 1
ATOM 1568 N N . ILE A 1 192 ? -4.482 -10.837 -7.948 1.00 97.06 192 ILE A N 1
ATOM 1569 C CA . ILE A 1 192 ? -4.944 -12.205 -8.205 1.00 97.06 192 ILE A CA 1
ATOM 1570 C C . ILE A 1 192 ? -5.100 -12.887 -6.849 1.00 97.06 192 ILE A C 1
ATOM 1572 O O . ILE A 1 192 ? -4.132 -12.981 -6.095 1.00 97.06 192 ILE A O 1
ATOM 1576 N N . ASN A 1 193 ? -6.313 -13.341 -6.524 1.00 95.94 193 ASN A N 1
ATOM 1577 C CA . ASN A 1 193 ? -6.640 -13.998 -5.249 1.00 95.94 193 ASN A CA 1
ATOM 1578 C C . ASN A 1 193 ? -6.181 -13.188 -4.020 1.00 95.94 193 ASN A C 1
ATOM 1580 O O . ASN A 1 193 ? -5.515 -13.713 -3.128 1.00 95.94 193 ASN A O 1
ATOM 1584 N N . GLY A 1 194 ? -6.463 -11.879 -4.016 1.00 93.69 194 GLY A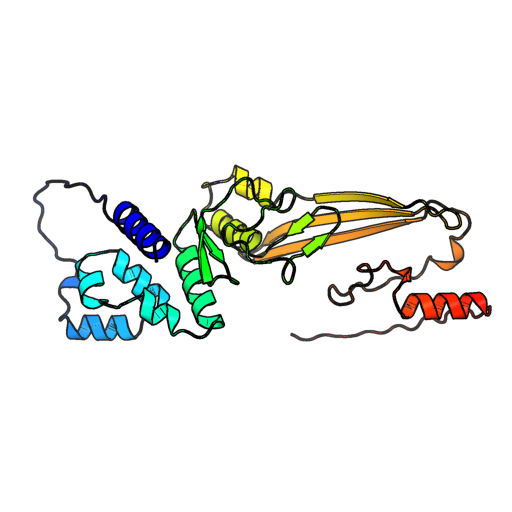 N 1
ATOM 1585 C CA . GLY A 1 194 ? -6.080 -10.975 -2.924 1.00 93.69 194 GLY A CA 1
ATOM 1586 C C . GLY A 1 194 ? -4.575 -10.710 -2.807 1.00 93.69 194 GLY A C 1
ATOM 1587 O O . GLY A 1 194 ? -4.125 -10.179 -1.796 1.00 93.69 194 GLY A O 1
ATOM 1588 N N . ARG A 1 195 ? -3.774 -11.080 -3.815 1.00 95.94 195 ARG A N 1
ATOM 1589 C CA . ARG A 1 195 ? -2.326 -10.839 -3.843 1.00 95.94 195 ARG A CA 1
ATOM 1590 C C . ARG A 1 195 ? -1.964 -9.880 -4.959 1.00 95.94 195 ARG A C 1
ATOM 1592 O O . ARG A 1 195 ? -2.375 -10.070 -6.100 1.00 95.94 195 ARG A O 1
ATOM 1599 N N . PHE A 1 196 ? -1.147 -8.887 -4.631 1.00 96.12 196 PHE A N 1
ATOM 1600 C CA . PHE A 1 196 ? -0.614 -7.944 -5.603 1.00 96.12 196 PHE A CA 1
ATOM 1601 C C . PHE A 1 196 ? 0.569 -8.576 -6.342 1.00 96.12 196 PHE A C 1
ATOM 1603 O O . PHE A 1 196 ? 1.519 -9.057 -5.725 1.00 96.12 196 PHE A O 1
ATOM 1610 N N . ILE A 1 197 ? 0.514 -8.573 -7.668 1.00 96.62 197 ILE A N 1
ATOM 1611 C CA . ILE A 1 197 ? 1.516 -9.153 -8.558 1.00 96.62 197 ILE A CA 1
ATOM 1612 C C . ILE A 1 197 ? 1.920 -8.089 -9.572 1.00 96.62 197 ILE A C 1
ATOM 1614 O O . ILE A 1 197 ? 1.077 -7.526 -10.264 1.00 96.62 197 ILE A O 1
ATOM 1618 N N . LEU A 1 198 ? 3.223 -7.842 -9.698 1.00 95.56 198 LEU A N 1
ATOM 1619 C CA . LEU A 1 198 ? 3.775 -6.938 -10.703 1.00 95.56 198 LEU A CA 1
ATOM 1620 C C . LEU A 1 198 ? 4.535 -7.739 -11.763 1.00 95.56 198 LEU A C 1
ATOM 1622 O O . LEU A 1 198 ? 5.642 -8.217 -11.505 1.00 95.56 198 LEU A O 1
ATOM 1626 N N . ARG A 1 199 ? 3.973 -7.856 -12.971 1.00 94.75 199 ARG A N 1
ATOM 1627 C CA . ARG A 1 199 ? 4.713 -8.380 -14.130 1.00 94.75 199 ARG A CA 1
ATOM 1628 C C . ARG A 1 199 ? 5.577 -7.261 -14.698 1.00 94.75 199 ARG A C 1
ATOM 1630 O O . ARG A 1 199 ? 5.063 -6.188 -14.998 1.00 94.75 199 ARG A O 1
ATOM 1637 N N . ARG A 1 200 ? 6.873 -7.518 -14.850 1.00 90.62 200 ARG A N 1
ATOM 1638 C CA . ARG A 1 200 ? 7.834 -6.587 -15.450 1.00 90.62 200 ARG A CA 1
ATOM 1639 C C . ARG A 1 200 ? 8.448 -7.235 -16.676 1.00 90.62 200 ARG A C 1
ATOM 1641 O O . ARG A 1 200 ? 8.827 -8.400 -16.601 1.00 90.62 200 ARG A O 1
ATOM 1648 N N . GLU A 1 201 ? 8.558 -6.489 -17.763 1.00 89.25 201 GLU A N 1
ATOM 1649 C CA . GLU A 1 201 ? 9.225 -6.944 -18.983 1.00 89.25 201 GLU A CA 1
ATOM 1650 C C . GLU A 1 201 ? 10.198 -5.877 -19.451 1.00 89.25 201 GLU A C 1
ATOM 1652 O O . GLU A 1 201 ? 9.904 -4.684 -19.372 1.00 89.25 201 GLU A O 1
ATOM 1657 N N . TRP A 1 202 ? 11.343 -6.337 -19.937 1.00 86.56 202 TRP A N 1
ATOM 1658 C CA . TRP A 1 202 ? 12.393 -5.515 -20.510 1.00 86.56 202 TRP A CA 1
ATOM 1659 C C . TRP A 1 202 ? 12.678 -6.075 -21.891 1.00 86.56 202 TRP A C 1
ATOM 1661 O O . TRP A 1 202 ? 13.008 -7.254 -22.019 1.00 86.56 202 TRP A O 1
ATOM 1671 N N . VAL A 1 203 ? 12.500 -5.249 -22.911 1.00 86.62 203 VAL A N 1
ATOM 1672 C CA . VAL A 1 203 ? 12.849 -5.582 -24.288 1.00 86.62 203 VAL A CA 1
ATOM 1673 C C . VAL A 1 203 ? 13.946 -4.620 -24.695 1.00 86.62 203 VAL A C 1
ATOM 1675 O O . VAL A 1 203 ? 13.748 -3.411 -24.642 1.00 86.62 203 VAL A O 1
ATOM 1678 N N . ILE A 1 204 ? 15.104 -5.161 -25.048 1.00 85.69 204 ILE A N 1
ATOM 1679 C CA . ILE A 1 204 ? 16.232 -4.383 -25.548 1.00 85.69 204 ILE A CA 1
ATOM 1680 C C . ILE A 1 204 ? 16.355 -4.731 -27.022 1.00 85.69 204 ILE A C 1
ATOM 1682 O O . ILE A 1 204 ? 16.553 -5.896 -27.365 1.00 85.69 204 ILE A O 1
ATOM 1686 N N . THR A 1 205 ? 16.179 -3.737 -27.880 1.00 84.75 205 THR A N 1
ATOM 1687 C CA . THR A 1 205 ? 16.369 -3.865 -29.321 1.00 84.75 205 THR A CA 1
ATOM 1688 C C . THR A 1 205 ? 17.633 -3.124 -29.707 1.00 84.75 205 THR A C 1
ATOM 1690 O O . THR A 1 205 ? 17.743 -1.923 -29.472 1.00 84.75 205 THR A O 1
ATOM 1693 N N . ASP A 1 206 ? 18.586 -3.856 -30.273 1.00 79.25 206 ASP A N 1
ATOM 1694 C CA . ASP A 1 206 ? 19.752 -3.271 -30.927 1.00 79.25 206 ASP A CA 1
ATOM 1695 C C . ASP A 1 206 ? 19.315 -2.723 -32.291 1.00 79.25 206 ASP A C 1
ATOM 1697 O O . ASP A 1 206 ? 18.707 -3.443 -33.092 1.00 79.25 206 ASP A O 1
ATOM 1701 N N . GLU A 1 207 ? 19.573 -1.442 -32.538 1.00 69.00 207 GLU A N 1
ATOM 1702 C CA . GLU A 1 207 ? 19.262 -0.793 -33.813 1.00 69.00 207 GLU A CA 1
ATOM 1703 C C . GLU A 1 207 ? 20.376 -1.041 -34.851 1.00 69.00 207 GLU A C 1
ATOM 1705 O O . GLU A 1 207 ? 20.163 -0.863 -36.053 1.00 69.00 207 GLU A O 1
ATOM 1710 N N . CYS A 1 208 ? 21.547 -1.545 -34.435 1.00 62.09 208 CYS A N 1
ATOM 1711 C CA . CYS A 1 208 ? 22.612 -1.960 -35.341 1.00 62.09 208 CYS A CA 1
ATOM 1712 C C . CYS A 1 208 ? 22.427 -3.399 -35.830 1.00 62.09 208 CYS A C 1
ATOM 1714 O O . CYS A 1 208 ? 22.763 -4.388 -35.182 1.00 62.09 208 CYS A O 1
ATOM 1716 N N . HIS A 1 209 ? 22.047 -3.520 -37.098 1.00 54.88 209 HIS A N 1
ATOM 1717 C CA . HIS A 1 209 ? 22.091 -4.783 -37.840 1.00 54.88 209 HIS A CA 1
ATOM 1718 C C . HIS A 1 209 ? 23.511 -5.370 -38.002 1.00 54.88 209 HIS A C 1
ATOM 1720 O O . HIS A 1 209 ? 23.646 -6.513 -38.435 1.00 54.88 209 HIS A O 1
ATOM 1726 N N . ILE A 1 210 ? 24.559 -4.610 -37.664 1.00 55.38 210 ILE A N 1
ATOM 1727 C CA . ILE A 1 210 ? 25.956 -4.913 -38.009 1.00 55.38 210 ILE A CA 1
ATOM 1728 C C . ILE A 1 210 ? 26.598 -5.944 -37.048 1.00 55.38 210 ILE A C 1
ATOM 1730 O O . ILE A 1 210 ? 27.543 -6.619 -37.442 1.00 55.38 210 ILE A O 1
ATOM 1734 N N . MET A 1 211 ? 26.070 -6.153 -35.829 1.00 49.84 211 MET A N 1
ATOM 1735 C CA . MET A 1 211 ? 26.676 -7.050 -34.813 1.00 49.84 211 MET A CA 1
ATOM 1736 C C . MET A 1 211 ? 25.809 -8.248 -34.371 1.00 49.84 211 MET A C 1
ATOM 1738 O O . MET A 1 211 ? 26.162 -8.946 -33.417 1.00 49.84 211 MET A O 1
ATOM 1742 N N . ARG A 1 212 ? 24.718 -8.553 -35.091 1.00 49.94 212 ARG A N 1
ATOM 1743 C CA . ARG A 1 212 ? 23.778 -9.657 -34.777 1.00 49.94 212 ARG A CA 1
ATOM 1744 C C . ARG A 1 212 ? 24.407 -11.018 -34.393 1.00 49.94 212 ARG A C 1
ATOM 1746 O O . ARG A 1 212 ? 23.910 -11.612 -33.438 1.00 49.94 212 ARG A O 1
ATOM 1753 N N . PRO A 1 213 ? 25.513 -11.506 -35.002 1.00 52.78 213 PRO A N 1
ATOM 1754 C CA . PRO A 1 213 ? 26.009 -12.859 -34.717 1.00 52.78 213 PRO A CA 1
ATOM 1755 C C . PRO A 1 213 ? 26.481 -13.099 -33.273 1.00 52.78 213 PRO A C 1
ATOM 1757 O O . PRO A 1 213 ? 26.572 -14.249 -32.853 1.00 52.78 213 PRO A O 1
ATOM 1760 N N . LEU A 1 214 ? 26.809 -12.051 -32.506 1.00 52.47 214 LEU A N 1
ATOM 1761 C CA . LEU A 1 214 ? 27.343 -12.198 -31.143 1.00 52.47 214 LEU A CA 1
ATOM 1762 C C . LEU A 1 214 ? 26.261 -12.299 -30.058 1.00 52.47 214 LEU A C 1
ATOM 1764 O O . LEU A 1 214 ? 26.551 -12.758 -28.953 1.00 52.47 214 LEU A O 1
ATOM 1768 N N . PHE A 1 215 ? 25.026 -11.882 -30.350 1.00 50.09 215 PHE A N 1
ATOM 1769 C CA . PHE A 1 215 ? 23.991 -11.681 -29.329 1.00 50.09 215 PHE A CA 1
ATOM 1770 C C . PHE A 1 215 ? 22.780 -12.611 -29.452 1.00 50.09 215 PHE A C 1
ATOM 1772 O O . PHE A 1 215 ? 21.979 -12.667 -28.518 1.00 50.09 215 PHE A O 1
ATOM 1779 N N . ASP A 1 216 ? 22.671 -13.399 -30.526 1.00 49.47 216 ASP A N 1
ATOM 1780 C CA . ASP A 1 216 ? 21.491 -14.231 -30.817 1.00 49.47 216 ASP A CA 1
ATOM 1781 C C . ASP A 1 216 ? 21.194 -15.329 -29.767 1.00 49.47 216 ASP A C 1
ATOM 1783 O O . ASP A 1 216 ? 20.135 -15.963 -29.811 1.00 49.47 216 ASP A O 1
ATOM 1787 N N . HIS A 1 217 ? 22.072 -15.563 -28.780 1.00 48.66 217 HIS A N 1
ATOM 1788 C CA . HIS A 1 217 ? 21.926 -16.666 -27.816 1.00 48.66 217 HIS A CA 1
ATOM 1789 C C . HIS A 1 217 ? 22.052 -16.294 -26.333 1.00 48.66 217 HIS A C 1
ATOM 1791 O O . HIS A 1 217 ? 22.046 -17.185 -25.478 1.00 48.66 217 HIS A O 1
ATOM 1797 N N . ILE A 1 218 ? 22.122 -15.009 -25.975 1.00 49.12 218 ILE A N 1
ATOM 1798 C CA . ILE A 1 218 ? 22.265 -14.632 -24.563 1.00 49.12 218 ILE A CA 1
ATOM 1799 C C . ILE A 1 218 ? 20.888 -14.438 -23.918 1.00 49.12 218 ILE A C 1
ATOM 1801 O O . ILE A 1 218 ? 20.367 -13.332 -23.794 1.00 49.12 218 ILE A O 1
ATOM 1805 N N . ILE A 1 219 ? 20.317 -15.535 -23.425 1.00 50.34 219 ILE A N 1
ATOM 1806 C CA . ILE A 1 219 ? 19.215 -15.479 -22.461 1.00 50.34 219 ILE A CA 1
ATOM 1807 C C . ILE A 1 219 ? 19.833 -15.176 -21.095 1.00 50.34 219 ILE A C 1
ATOM 1809 O O . ILE A 1 219 ? 20.377 -16.070 -20.452 1.00 50.34 219 ILE A O 1
ATOM 1813 N N . ILE A 1 220 ? 19.768 -13.924 -20.637 1.00 54.91 220 ILE A N 1
ATOM 1814 C CA . ILE A 1 220 ? 20.157 -13.577 -19.263 1.00 54.91 220 ILE A CA 1
ATOM 1815 C C . ILE A 1 220 ? 18.947 -13.841 -18.358 1.00 54.91 220 ILE A C 1
ATOM 1817 O O . ILE A 1 220 ? 17.979 -13.076 -18.415 1.00 54.91 220 ILE A O 1
ATOM 1821 N N . PRO A 1 221 ? 18.952 -14.878 -17.499 1.00 48.88 221 PRO A N 1
ATOM 1822 C CA . PRO A 1 221 ? 17.908 -15.047 -16.499 1.00 48.88 221 PRO A CA 1
ATOM 1823 C C . PRO A 1 221 ? 18.015 -13.906 -15.478 1.00 48.88 221 PRO A C 1
ATOM 1825 O O . PRO A 1 221 ? 18.798 -13.940 -14.529 1.00 48.88 221 PRO A O 1
ATOM 1828 N N . GLY A 1 222 ? 17.238 -12.847 -15.694 1.00 51.62 222 GLY A N 1
ATOM 1829 C CA . GLY A 1 222 ? 17.184 -11.696 -14.805 1.00 51.62 222 GLY A CA 1
ATOM 1830 C C . GLY A 1 222 ? 16.487 -12.049 -13.495 1.00 51.62 222 GLY A C 1
ATOM 1831 O O . GLY A 1 222 ? 15.274 -11.893 -13.373 1.00 51.62 222 GLY A O 1
ATOM 1832 N N . CYS A 1 223 ? 17.237 -12.491 -12.484 1.00 45.75 223 CYS A N 1
ATOM 1833 C CA . CYS A 1 223 ? 16.724 -12.498 -11.116 1.00 45.75 223 CYS A CA 1
ATOM 1834 C C . CYS A 1 223 ? 16.575 -11.036 -10.638 1.00 45.75 223 CYS A C 1
ATOM 1836 O O . CYS A 1 223 ? 17.541 -10.274 -10.745 1.00 45.75 223 CYS A O 1
ATOM 1838 N N . PRO A 1 224 ? 15.420 -10.627 -10.072 1.00 50.41 224 PRO A N 1
ATOM 1839 C CA . PRO A 1 224 ? 15.171 -9.261 -9.593 1.00 50.41 224 PRO A CA 1
ATOM 1840 C C . PRO A 1 224 ? 16.248 -8.691 -8.661 1.00 50.41 224 PRO A C 1
ATOM 1842 O O . PRO A 1 224 ? 16.413 -7.477 -8.584 1.00 50.41 224 PRO A O 1
ATOM 1845 N N . HIS A 1 225 ? 16.976 -9.563 -7.964 1.00 44.81 225 HIS A N 1
ATOM 1846 C CA . HIS A 1 225 ? 18.009 -9.203 -6.995 1.00 44.81 225 HIS A CA 1
ATOM 1847 C C . HIS A 1 225 ? 19.377 -8.925 -7.622 1.00 44.81 225 HIS A C 1
ATOM 1849 O O . HIS A 1 225 ? 20.213 -8.285 -6.992 1.00 44.81 225 HIS A O 1
ATOM 1855 N N . LEU A 1 226 ? 19.624 -9.370 -8.859 1.00 48.72 226 LEU A N 1
ATOM 1856 C CA . LEU A 1 226 ? 20.944 -9.240 -9.484 1.00 48.72 226 LEU A CA 1
ATOM 1857 C C . LEU A 1 226 ? 21.271 -7.807 -9.916 1.00 48.72 226 LEU A C 1
ATOM 1859 O O . LEU A 1 226 ? 22.401 -7.549 -10.316 1.00 48.72 226 LEU A O 1
ATOM 1863 N N . ASN A 1 227 ? 20.306 -6.882 -9.832 1.00 49.75 227 ASN A N 1
ATOM 1864 C CA . ASN A 1 227 ? 20.460 -5.461 -10.154 1.00 49.75 227 ASN A CA 1
ATOM 1865 C C . ASN A 1 227 ? 21.288 -5.222 -11.435 1.00 49.75 227 ASN A C 1
ATOM 1867 O O . ASN A 1 227 ? 22.046 -4.255 -11.522 1.00 49.75 227 ASN A O 1
ATOM 1871 N N . VAL A 1 228 ? 21.131 -6.116 -12.426 1.00 52.19 228 VAL A N 1
ATOM 1872 C CA . VAL A 1 228 ? 21.944 -6.190 -13.658 1.00 52.19 228 VAL A CA 1
ATOM 1873 C C . VAL A 1 228 ? 21.924 -4.857 -14.414 1.00 52.19 228 VAL A C 1
ATOM 1875 O O . VAL A 1 228 ? 22.872 -4.511 -15.104 1.00 52.19 228 VAL A O 1
ATOM 1878 N N . PHE A 1 229 ? 20.877 -4.060 -14.197 1.00 51.88 229 PHE A N 1
ATOM 1879 C CA . PHE A 1 229 ? 20.610 -2.805 -14.890 1.00 51.88 229 PHE A CA 1
ATOM 1880 C C . PHE A 1 229 ? 20.752 -1.558 -13.992 1.00 51.88 229 PHE A C 1
ATOM 1882 O O . PHE A 1 229 ? 20.466 -0.446 -14.421 1.00 51.88 229 PHE A O 1
ATOM 1889 N 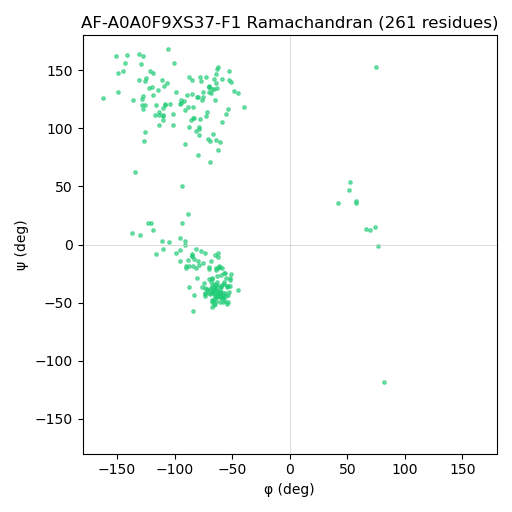N . GLY A 1 230 ? 21.150 -1.685 -12.717 1.00 46.16 230 GLY A N 1
ATOM 1890 C CA . GLY A 1 230 ? 21.327 -0.541 -11.793 1.00 46.16 230 GLY A CA 1
ATOM 1891 C C . GLY A 1 230 ? 22.473 0.391 -12.165 1.00 46.16 230 GLY A C 1
ATOM 1892 O O . GLY A 1 230 ? 22.396 1.588 -11.921 1.00 46.16 230 GLY A O 1
ATOM 1893 N N . LYS A 1 231 ? 23.498 -0.157 -12.814 1.00 47.97 231 LYS A N 1
ATOM 1894 C CA . LYS A 1 231 ? 24.591 0.606 -13.418 1.00 47.97 231 LYS A CA 1
ATOM 1895 C C . LYS A 1 231 ? 24.685 0.341 -14.925 1.00 47.97 231 LYS A C 1
ATOM 1897 O O . LYS A 1 231 ? 25.721 0.581 -15.509 1.00 47.97 231 LYS A O 1
ATOM 1902 N N . GLY A 1 232 ? 23.622 -0.176 -15.549 1.00 47.91 232 GLY A N 1
ATOM 1903 C CA . GLY A 1 232 ? 23.665 -0.733 -16.904 1.00 47.91 232 GLY A CA 1
ATOM 1904 C C . GLY A 1 232 ? 24.331 -2.112 -16.946 1.00 47.91 232 GLY A C 1
ATOM 1905 O O . GLY A 1 232 ? 25.186 -2.428 -16.113 1.00 47.91 232 GLY A O 1
ATOM 1906 N N . ILE A 1 233 ? 23.948 -2.932 -17.931 1.00 49.75 233 ILE A N 1
ATOM 1907 C CA . ILE A 1 233 ? 24.513 -4.277 -18.135 1.00 49.75 233 ILE A CA 1
ATOM 1908 C C . ILE A 1 233 ? 26.049 -4.183 -18.166 1.00 49.75 233 ILE A C 1
ATOM 1910 O O . ILE A 1 233 ? 26.733 -5.061 -17.636 1.00 49.75 233 ILE A O 1
ATOM 1914 N N . MET A 1 234 ? 26.586 -3.092 -18.741 1.00 49.81 234 MET A N 1
ATOM 1915 C CA . MET A 1 234 ? 28.018 -2.825 -18.988 1.00 49.81 234 MET A CA 1
ATOM 1916 C C . MET A 1 234 ? 28.868 -2.736 -17.713 1.00 49.81 234 MET A C 1
ATOM 1918 O O . MET A 1 234 ? 30.079 -2.940 -17.746 1.00 49.81 234 MET A O 1
ATOM 1922 N N . HIS A 1 235 ? 28.250 -2.493 -16.556 1.00 46.94 235 HIS A N 1
ATOM 1923 C CA . HIS A 1 235 ? 28.956 -2.457 -15.273 1.00 46.94 235 HIS A CA 1
ATOM 1924 C C . HIS A 1 235 ? 28.902 -3.783 -14.511 1.00 46.94 235 HIS A C 1
ATOM 1926 O O . HIS A 1 235 ? 29.545 -3.911 -13.461 1.00 46.94 235 HIS A O 1
ATOM 1932 N N . SER A 1 236 ? 28.166 -4.778 -15.012 1.00 56.09 236 SER A N 1
ATOM 1933 C CA . SER A 1 236 ? 28.194 -6.111 -14.424 1.00 56.09 236 SER A CA 1
ATOM 1934 C C . SER A 1 236 ? 29.596 -6.710 -14.579 1.00 56.09 236 SER A C 1
ATOM 1936 O O . SER A 1 236 ? 30.248 -6.585 -15.617 1.00 56.09 236 SER A O 1
ATOM 1938 N N . LYS A 1 237 ? 30.089 -7.387 -13.532 1.00 55.81 237 LYS A N 1
ATOM 1939 C CA . LYS A 1 237 ? 31.356 -8.139 -13.613 1.00 55.81 237 LYS A CA 1
ATOM 1940 C C . LYS A 1 237 ? 31.332 -9.147 -14.765 1.00 55.81 237 LYS A C 1
ATOM 1942 O O . LYS A 1 237 ? 32.375 -9.449 -15.329 1.00 55.81 237 LYS A O 1
ATOM 1947 N N . TRP A 1 238 ? 30.144 -9.641 -15.104 1.00 62.06 238 TRP A N 1
ATOM 1948 C CA . TRP A 1 238 ? 29.914 -10.531 -16.229 1.00 62.06 238 TRP A CA 1
ATOM 1949 C C . TRP A 1 238 ? 30.216 -9.848 -17.570 1.00 62.06 238 TRP A C 1
ATOM 1951 O O . TRP A 1 238 ? 31.033 -10.381 -18.316 1.00 62.06 238 TRP A O 1
ATOM 1961 N N . TRP A 1 239 ? 29.709 -8.633 -17.829 1.00 57.56 239 TRP A N 1
ATOM 1962 C CA . TRP A 1 239 ? 30.046 -7.924 -19.072 1.00 57.56 239 TRP A CA 1
ATOM 1963 C C . TRP A 1 239 ? 31.521 -7.566 -19.170 1.00 57.56 239 TRP A C 1
ATOM 1965 O O . TRP A 1 239 ? 32.110 -7.731 -20.228 1.00 57.56 239 TRP A O 1
ATOM 1975 N N . LYS A 1 240 ? 32.155 -7.155 -18.066 1.00 62.03 240 LYS A N 1
ATOM 1976 C CA . LYS A 1 240 ? 33.606 -6.908 -18.065 1.00 62.03 240 LYS A CA 1
ATOM 1977 C C . LYS A 1 240 ? 34.407 -8.158 -18.438 1.00 62.03 240 LYS A C 1
ATOM 1979 O O . LYS A 1 240 ? 35.417 -8.048 -19.120 1.00 62.03 240 LYS A O 1
ATOM 1984 N N . ARG A 1 241 ? 33.957 -9.341 -18.004 1.00 61.47 241 ARG A N 1
ATOM 1985 C CA . ARG A 1 241 ? 34.607 -10.622 -18.322 1.00 61.47 241 ARG A CA 1
ATOM 1986 C C . ARG A 1 241 ? 34.365 -11.046 -19.765 1.00 61.47 241 ARG A C 1
ATOM 1988 O O . ARG A 1 241 ? 35.319 -11.443 -20.418 1.00 61.47 241 ARG A O 1
ATOM 1995 N N . ILE A 1 242 ? 33.136 -10.933 -20.268 1.00 61.00 242 ILE A N 1
ATOM 1996 C CA . ILE A 1 242 ? 32.851 -11.277 -21.666 1.00 61.00 242 ILE A CA 1
ATOM 1997 C C . ILE A 1 242 ? 33.486 -10.263 -22.619 1.00 61.00 242 ILE A C 1
ATOM 1999 O O . ILE A 1 242 ? 34.117 -10.676 -23.579 1.00 61.00 242 ILE A O 1
ATOM 2003 N N . GLY A 1 243 ? 33.418 -8.964 -22.329 1.00 58.97 243 GLY A N 1
ATOM 2004 C CA . GLY A 1 243 ? 34.107 -7.934 -23.108 1.00 58.97 243 GLY A CA 1
ATOM 2005 C C . GLY A 1 243 ? 35.620 -8.164 -23.164 1.00 58.97 243 GLY A C 1
ATOM 2006 O O . GLY A 1 243 ? 36.208 -8.082 -24.236 1.00 58.97 243 GLY A O 1
ATOM 2007 N N . ALA A 1 244 ? 36.246 -8.546 -22.042 1.00 58.06 244 ALA A N 1
ATOM 2008 C CA . ALA A 1 244 ? 37.661 -8.918 -22.019 1.00 58.06 244 ALA A CA 1
ATOM 2009 C C . ALA A 1 244 ? 37.960 -10.205 -22.814 1.00 58.06 244 ALA A C 1
ATOM 2011 O O . ALA A 1 244 ? 38.970 -10.259 -23.508 1.00 58.06 244 ALA A O 1
ATOM 2012 N N . ALA A 1 245 ? 37.093 -11.220 -22.745 1.00 55.44 245 ALA A N 1
ATOM 2013 C CA . ALA A 1 245 ? 37.249 -12.466 -23.499 1.00 55.44 245 ALA A CA 1
ATOM 2014 C C . ALA A 1 245 ? 37.082 -12.255 -25.015 1.00 55.44 245 ALA A C 1
ATOM 2016 O O . ALA A 1 245 ? 37.875 -12.767 -25.801 1.00 55.44 245 ALA A O 1
ATOM 2017 N N . LEU A 1 246 ? 36.105 -11.439 -25.422 1.00 51.34 246 LEU A N 1
ATOM 2018 C CA . LEU A 1 246 ? 35.879 -11.064 -26.818 1.00 51.34 246 LEU A CA 1
ATOM 2019 C C . LEU A 1 246 ? 37.030 -10.209 -27.367 1.00 51.34 246 LEU A C 1
ATOM 2021 O O . LEU A 1 246 ? 37.484 -10.455 -28.480 1.00 51.34 246 LEU A O 1
ATOM 2025 N N . ALA A 1 247 ? 37.569 -9.274 -26.575 1.00 54.12 247 ALA A N 1
ATOM 2026 C CA . ALA A 1 247 ? 38.756 -8.494 -26.946 1.00 54.12 247 ALA A CA 1
ATOM 2027 C C . ALA A 1 247 ? 40.025 -9.355 -27.109 1.00 54.12 247 ALA A C 1
ATOM 2029 O O . ALA A 1 247 ? 40.960 -8.951 -27.793 1.00 54.12 247 ALA A O 1
ATOM 2030 N N . GLN A 1 248 ? 40.053 -10.545 -26.503 1.00 58.00 248 GLN A N 1
ATOM 2031 C CA . GLN A 1 248 ? 41.136 -11.525 -26.624 1.00 58.00 248 GLN A CA 1
ATOM 2032 C C . GLN A 1 248 ? 40.870 -12.589 -27.706 1.00 58.00 248 GLN A C 1
ATOM 2034 O O . GLN A 1 248 ? 41.650 -13.529 -27.837 1.00 58.00 248 GLN A O 1
ATOM 2039 N N . GLY A 1 249 ? 39.786 -12.464 -28.483 1.00 45.03 249 GLY A N 1
ATOM 2040 C CA . GLY A 1 249 ? 39.443 -13.401 -29.558 1.00 45.03 249 GLY A CA 1
ATOM 2041 C C . GLY A 1 249 ? 38.898 -14.755 -29.084 1.00 45.03 249 GLY A C 1
ATOM 2042 O O . GLY A 1 249 ? 38.848 -15.697 -29.872 1.00 45.03 249 GLY A O 1
ATOM 2043 N N . ALA A 1 250 ? 38.491 -14.880 -27.817 1.00 44.19 250 ALA A N 1
ATOM 2044 C CA . ALA A 1 250 ? 37.944 -16.120 -27.274 1.00 44.19 250 ALA A CA 1
ATOM 2045 C C . ALA A 1 250 ? 36.436 -16.245 -27.558 1.00 44.19 250 ALA A C 1
ATOM 2047 O O . ALA A 1 250 ? 35.650 -15.343 -27.257 1.00 44.19 250 ALA A O 1
ATOM 2048 N N . THR A 1 251 ? 36.012 -17.389 -28.098 1.00 45.62 251 THR A N 1
ATOM 2049 C CA . THR A 1 251 ? 34.598 -17.733 -28.295 1.00 45.62 251 THR A CA 1
ATOM 2050 C C . THR A 1 251 ? 33.941 -18.115 -26.958 1.00 45.62 251 THR A C 1
ATOM 2052 O O . THR A 1 251 ? 34.452 -18.990 -26.254 1.00 45.62 251 THR A O 1
ATOM 2055 N N . PRO A 1 252 ? 32.807 -17.502 -26.561 1.00 45.91 252 PRO A N 1
ATOM 2056 C CA . PRO A 1 252 ? 32.143 -17.845 -25.305 1.00 45.91 252 PRO A CA 1
ATOM 2057 C C . PRO A 1 252 ? 31.469 -19.222 -25.399 1.00 45.91 252 PRO A C 1
ATOM 2059 O O . PRO A 1 252 ? 30.510 -19.407 -26.146 1.00 45.91 252 PRO A O 1
ATOM 2062 N N . GLY A 1 253 ? 31.952 -20.193 -24.623 1.00 39.03 253 GLY A N 1
ATOM 2063 C CA . GLY A 1 253 ? 31.275 -21.475 -24.428 1.00 39.03 253 GLY A CA 1
ATOM 2064 C C . GLY A 1 253 ? 29.992 -21.309 -23.605 1.00 39.03 253 GLY A C 1
ATOM 2065 O O . GLY A 1 253 ? 29.967 -20.600 -22.601 1.00 39.03 253 GLY A O 1
ATOM 2066 N N . SER A 1 254 ? 28.912 -21.962 -24.032 1.00 36.31 254 SER A N 1
ATOM 2067 C CA . SER A 1 254 ? 27.592 -21.915 -23.398 1.00 36.31 254 SER A CA 1
ATOM 2068 C C . SER A 1 254 ? 27.568 -22.629 -22.035 1.00 36.31 254 SER A C 1
ATOM 2070 O O . SER A 1 254 ? 27.254 -23.817 -21.957 1.00 36.31 254 SER A O 1
ATOM 2072 N N . GLU A 1 255 ? 27.861 -21.929 -20.940 1.00 32.66 255 GLU A N 1
ATOM 2073 C CA . GLU A 1 255 ? 27.637 -22.455 -19.586 1.00 32.66 255 GLU A CA 1
ATOM 2074 C C . GLU A 1 255 ? 26.175 -22.251 -19.152 1.00 32.66 255 GLU A C 1
ATOM 2076 O O . GLU A 1 255 ? 25.727 -21.140 -18.860 1.00 32.66 255 GLU A O 1
ATOM 2081 N N . LYS A 1 256 ? 25.407 -23.347 -19.082 1.00 26.12 256 LYS A N 1
ATOM 2082 C CA . LYS A 1 256 ? 24.092 -23.380 -18.424 1.00 26.12 256 LYS A CA 1
ATOM 2083 C C . LYS A 1 256 ? 24.286 -23.450 -16.909 1.00 26.12 256 LYS A C 1
ATOM 2085 O O . LYS A 1 256 ? 24.622 -24.504 -16.381 1.00 26.12 256 LYS A O 1
ATOM 2090 N N . ILE A 1 257 ? 23.999 -22.361 -16.201 1.00 28.08 257 ILE A N 1
ATOM 2091 C CA . ILE A 1 257 ? 23.909 -22.360 -14.735 1.00 28.08 257 ILE A CA 1
ATOM 2092 C C . ILE A 1 257 ? 22.428 -22.385 -14.349 1.00 28.08 257 ILE A C 1
ATOM 2094 O O . ILE A 1 257 ? 21.729 -21.377 -14.435 1.00 28.08 257 ILE A O 1
ATOM 2098 N N . SER A 1 258 ? 21.932 -23.548 -13.931 1.00 24.22 258 SER A N 1
ATOM 2099 C CA . SER A 1 258 ? 20.611 -23.690 -13.314 1.00 24.22 258 SER A CA 1
ATOM 2100 C C . SER A 1 258 ? 20.724 -23.483 -11.804 1.00 24.22 258 SER A C 1
ATOM 2102 O O . SER A 1 258 ? 21.377 -24.278 -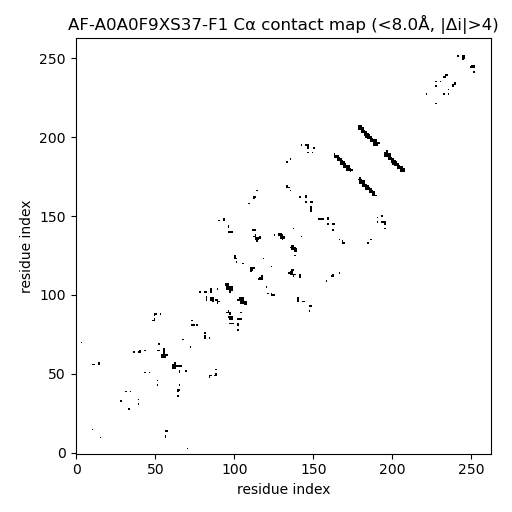11.130 1.00 24.22 258 SER A O 1
ATOM 2104 N N . SER A 1 259 ? 20.061 -22.468 -11.248 1.00 27.44 259 SER A N 1
ATOM 2105 C CA . SER A 1 259 ? 19.842 -22.368 -9.801 1.00 27.44 259 SER A CA 1
ATOM 2106 C C . SER A 1 259 ? 18.354 -22.515 -9.471 1.00 27.44 259 SER A C 1
ATOM 2108 O O . SER A 1 259 ? 17.516 -21.695 -9.844 1.00 27.44 259 SER A O 1
ATOM 2110 N N . LEU A 1 260 ? 18.026 -23.605 -8.770 1.00 23.03 260 LEU A N 1
ATOM 2111 C CA . LEU A 1 260 ? 16.769 -23.768 -8.043 1.00 23.03 260 LEU A CA 1
ATOM 2112 C C . LEU A 1 260 ? 16.832 -22.931 -6.759 1.00 23.03 260 LEU A C 1
ATOM 2114 O O . LEU A 1 260 ? 17.764 -23.077 -5.974 1.00 23.03 260 LEU A O 1
ATOM 2118 N N . SER A 1 261 ? 15.800 -22.131 -6.496 1.00 24.45 261 SER A N 1
ATOM 2119 C CA . SER A 1 261 ? 15.529 -21.584 -5.163 1.00 24.45 261 SER A CA 1
ATOM 2120 C C . SER A 1 261 ? 14.179 -22.119 -4.688 1.00 24.45 261 SER A C 1
ATOM 2122 O O . SER A 1 261 ? 13.132 -21.803 -5.254 1.00 24.45 261 SER A O 1
ATOM 2124 N N . LYS A 1 262 ? 14.226 -22.983 -3.666 1.00 24.72 262 LYS A N 1
ATOM 2125 C CA . LYS A 1 262 ? 13.081 -23.286 -2.799 1.00 24.72 262 LYS A CA 1
ATOM 2126 C C . LYS A 1 262 ? 12.912 -22.129 -1.805 1.00 24.72 262 LYS A C 1
ATOM 2128 O O . LYS A 1 262 ? 13.903 -21.508 -1.424 1.00 24.72 262 LYS A O 1
ATOM 2133 N N . ARG A 1 263 ? 11.647 -21.838 -1.491 1.00 31.48 263 ARG A N 1
ATOM 2134 C CA . ARG A 1 263 ? 11.198 -20.801 -0.550 1.00 31.48 263 ARG A CA 1
ATOM 2135 C C . ARG A 1 263 ? 11.584 -21.124 0.883 1.00 31.48 263 ARG A C 1
ATOM 2137 O O . ARG A 1 263 ? 11.603 -22.334 1.196 1.00 31.48 263 ARG A O 1
#

InterPro domains:
  IPR001810 F-box domain [PF00646] (33-73)
  IPR001810 F-box domain [PS50181] (29-75)
  IPR036047 F-box-like domain superfamily [SSF81383] (21-74)

Nearest PDB structures (foldseek):
  3u0k-assembly1_A  TM=3.777E-01  e=3.225E-01  Entacmaea quadricolor
  6yfe-assembly1_AB  TM=3.870E-01  e=5.130E-01  Beihai levi-like virus 19
  4l8h-assembly1_B  TM=3.431E-01  e=7.265E-01  Qubevirus durum
  6geb-assembly1_A  TM=3.636E-01  e=1.544E+00  Legionella pneumophila
  2k4v-assembly1_A  TM=2.754E-01  e=1.090E+00  Pseudomonas aeruginosa

Solvent-accessible surface area (backbone atoms only — not comparable to full-atom values): 16224 Å² total; per-residue (Å²): 135,66,62,66,59,48,51,51,53,49,48,52,53,77,61,53,75,73,72,89,74,88,71,98,66,85,83,75,70,56,70,80,76,72,48,57,70,67,62,51,50,56,54,52,75,72,47,55,72,44,56,43,52,54,47,30,57,71,39,72,68,44,27,65,75,55,72,63,64,58,72,58,58,51,66,72,40,56,72,69,57,30,30,48,37,35,41,58,46,23,72,76,37,88,64,35,39,43,39,74,81,80,57,41,75,41,72,66,56,82,73,51,24,33,76,46,64,63,81,54,96,83,72,58,85,58,72,92,70,38,50,74,56,79,71,35,36,46,45,65,60,59,53,55,48,43,54,49,35,66,72,67,49,78,57,64,47,71,46,42,53,54,58,45,48,67,45,78,31,77,44,77,47,82,46,100,89,48,73,39,32,39,39,39,42,36,40,42,50,45,75,57,96,90,38,84,43,74,50,72,49,77,47,75,44,72,72,48,84,86,61,54,90,80,59,84,79,74,81,74,85,78,54,89,83,67,53,53,64,78,70,37,57,74,65,32,73,64,41,51,49,51,54,53,35,52,75,68,71,50,79,84,76,88,78,85,83,86,80,88,79,83,134

Foldseek 3Di:
DVVVVVVVVVLCVVQPPPDPDDDDDDCPPDVLVVDDLVVNLVVLVPDDPLVLVVQLSNDVVSVVSSVDPCVVVLVPDDLVVLQVSQQSNVLVPLQWHADSFVSHIDGDDLQDAQQRHDQGPVNDDQPVQWDDDQSGTDGPRLQSNLLSDVVVPPPPVVSNCRNQPKDWHWDWDDDPPDFIKIKIWIWGWDQDPSDIDIDIDIDIGGPDPPPVVQPVDDPDPDDVPQPCCVVHVCPPPVNVVVVVCVVVVHDDDDDDDDDDDDD

Sequence (263 aa):
MGVFQSCLRYLRRLLGNGDNASNSDVNEMHPLYQLPPELFRMIINKVDLHDEFALSQTSRGLRDVSRRHWEWETSQLPSNDRSRFWAGLAFTFPDHWACPQCNRMHPIDESDTPNTPQNPPCGADLSTRMINRGGYSLQQNHIQIALKLSRMGNSHRNYLDSLMRPHKHIRTTEFMFEPSFTEIYTARPRIINGRFILRREWVITDECHIMRPLFDHIIIPGCPHLNVFGKGIMHSKWWKRIGAALAQGATPGSEKISSLSKR

Mean predicted aligned error: 13.0 Å

pLDDT: mean 75.48, std 20.69, range [23.03, 97.94]

Radius of gyration: 26.93 Å; Cα contacts (8 Å, |Δi|>4): 258; chains: 1; bounding box: 80×40×72 Å

Organism: Trichoderma harzianum (NCBI:txid5544)

Secondary structure (DSSP, 8-state):
--HHHHHHHHHHHHTT--------------GGGGS-HHHHHHHHTTS-HHHHHHHHHH-HHHHHHT---HHHHHHHS-HHHHHHHHHHHHHH-TTEEEETTTTEEEE--TT-BTTBPPPPTT----GGG-EEETTEEE-HHHHHHHHHHHHH-STTHHHHHHHT--EEEEEEEEETTEEEEEEEEEEEEEEETTEEEEEEEEEEEE--TTSGGGTTT------GGG-TTSS-GGGSHHHHHHHHHHHTT--------------